Protein AF-A0A9E3MUK8-F1 (afdb_monomer_lite)

Radius of gyration: 26.49 Å; chains: 1; bounding box: 59×64×92 Å

pLDDT: mean 85.4, std 21.61, range [27.44, 98.94]

Secondary structure (DSSP, 8-state):
------------PPPPP-------------------------------PPTT---TT--EE--TT-S-----HHHHHHHHHH----TTSSTTHHHHHHHHHHGGG--TTTGGGTSEE--SS--TTTEEEEE-GGG-SSEEEEEETTT--EEEEESSHHHHHHHHHHHHHHHHHHHHHHHHHHTTT-HHHHH---HHHHHHHHHHHTT----HHHHHHHHHHHHHHSHHHHHHHHHHHHHHHHHHHHHHHHHHHHT-S-THHHHTTSB-TTT--B--PPP-HHHHHHHHHHHHHHHH-----HHHHHHHHHT-

Foldseek 3Di:
DDDDDDDDDDPPDDDDDDDDDDDDDDDDDDDDDDDDDPPPPPPPPPQCQPPPFPCPQPDWAADQQAQAQFDALVQVVCCVVPVDHPPRRGLLNVLQVCCVVCVVVDDSVCVCSSTPGPTADERPVQWPDKDDQVVDPQKIWTAGNRGRDTHIDGNDLLRRLLQQLQSCLRRQVVVLVCQLCLLQLNNCVQQHPDPVSNVSSCLLCVQRVDDLVRLVVVLVVQLVVPDPVSVVVVSSLVSSLNSNVSNQVVCLVVVNGGNSCCVRPQAPSPPRDHGDDRDDSSSVSSSVSSVCSVPPVPDDCVVVVVVVVVVD

Structure (mmCIF, N/CA/C/O backbone):
data_AF-A0A9E3MUK8-F1
#
_entry.id   AF-A0A9E3MUK8-F1
#
loop_
_atom_site.group_PDB
_atom_site.id
_atom_site.type_symbol
_atom_site.label_atom_id
_atom_site.label_alt_id
_atom_site.label_comp_id
_atom_site.label_asym_id
_atom_site.label_entity_id
_atom_site.label_seq_id
_atom_site.pdbx_PDB_ins_code
_atom_site.Cartn_x
_atom_site.Cartn_y
_atom_site.Cartn_z
_atom_site.occupancy
_atom_site.B_iso_or_equiv
_atom_site.auth_seq_id
_atom_site.auth_comp_id
_atom_site.auth_asym_id
_atom_site.auth_atom_id
_atom_site.pdbx_PDB_model_num
ATOM 1 N N . MET A 1 1 ? -24.093 -39.566 -36.103 1.00 41.66 1 MET A N 1
ATOM 2 C CA . MET A 1 1 ? -24.719 -40.056 -34.854 1.00 41.66 1 MET A CA 1
ATOM 3 C C . MET A 1 1 ? -23.951 -39.486 -33.669 1.00 41.66 1 MET A C 1
ATOM 5 O O . MET A 1 1 ? -22.813 -39.894 -33.469 1.00 41.66 1 MET A O 1
ATOM 9 N N . PRO A 1 2 ? -24.496 -38.502 -32.938 1.00 40.91 2 PRO A N 1
ATOM 10 C CA . PRO A 1 2 ? -23.780 -37.869 -31.840 1.00 40.91 2 PRO A CA 1
ATOM 11 C C . PRO A 1 2 ? -23.986 -38.668 -30.547 1.00 40.91 2 PRO A C 1
ATOM 13 O O . PRO A 1 2 ? -25.116 -38.925 -30.132 1.00 40.91 2 PRO A O 1
ATOM 16 N N . ARG A 1 3 ? -22.887 -39.063 -29.897 1.00 39.47 3 ARG A N 1
ATOM 17 C CA . ARG A 1 3 ? -22.917 -39.620 -28.540 1.00 39.47 3 ARG A CA 1
ATOM 18 C C . ARG A 1 3 ? -23.067 -38.475 -27.541 1.00 39.47 3 ARG A C 1
ATOM 20 O O . ARG A 1 3 ? -22.116 -37.763 -27.244 1.00 39.47 3 ARG A O 1
ATOM 27 N N . ARG A 1 4 ? -24.291 -38.314 -27.039 1.00 40.69 4 ARG A N 1
ATOM 28 C CA . ARG A 1 4 ? -24.613 -37.579 -25.812 1.00 40.69 4 ARG A CA 1
ATOM 29 C C . ARG A 1 4 ? -24.116 -38.394 -24.617 1.00 40.69 4 ARG A C 1
ATOM 31 O O . ARG A 1 4 ? -24.575 -39.515 -24.420 1.00 40.69 4 ARG A O 1
ATOM 38 N N . THR A 1 5 ? -23.270 -37.803 -23.784 1.00 41.44 5 THR A N 1
ATOM 39 C CA . THR A 1 5 ? -23.104 -38.227 -22.388 1.00 41.44 5 THR A CA 1
ATOM 40 C C . THR A 1 5 ? -23.184 -37.012 -21.480 1.00 41.44 5 THR A C 1
ATOM 42 O O . THR A 1 5 ? -22.478 -36.026 -21.662 1.00 41.44 5 THR A O 1
ATOM 45 N N . SER A 1 6 ? -24.121 -37.128 -20.544 1.00 33.34 6 SER A N 1
ATOM 46 C CA . SER A 1 6 ? -24.520 -36.192 -19.501 1.00 33.34 6 SER A CA 1
ATOM 47 C C . SER A 1 6 ? -23.471 -36.101 -18.394 1.00 33.34 6 SER A C 1
ATOM 49 O O . SER A 1 6 ? -22.939 -37.137 -17.991 1.00 33.34 6 SER A O 1
ATOM 51 N N . ARG A 1 7 ? -23.231 -34.895 -17.864 1.00 39.06 7 ARG A N 1
ATOM 52 C CA . ARG A 1 7 ? -22.679 -34.679 -16.516 1.00 39.06 7 ARG A CA 1
ATOM 53 C C . ARG A 1 7 ? -23.347 -33.470 -15.855 1.00 39.06 7 ARG A C 1
ATOM 55 O O . ARG A 1 7 ? -22.943 -32.332 -16.040 1.00 39.06 7 ARG A O 1
ATOM 62 N N . THR A 1 8 ? -24.434 -33.785 -15.159 1.00 37.44 8 THR A N 1
ATOM 63 C CA . THR A 1 8 ? -24.712 -33.432 -13.758 1.00 37.44 8 THR A CA 1
ATOM 64 C C . THR A 1 8 ? -24.306 -32.026 -13.296 1.00 37.44 8 THR A C 1
ATOM 66 O O . THR A 1 8 ? -23.185 -31.798 -12.851 1.00 37.44 8 THR A O 1
ATOM 69 N N . ALA A 1 9 ? -25.277 -31.112 -13.315 1.00 35.31 9 ALA A N 1
ATOM 70 C CA . ALA A 1 9 ? -25.280 -29.914 -12.486 1.00 35.31 9 ALA A CA 1
ATOM 71 C C . ALA A 1 9 ? -25.524 -30.312 -11.018 1.00 35.31 9 ALA A C 1
ATOM 73 O O . ALA A 1 9 ? -26.452 -31.067 -10.724 1.00 35.31 9 ALA A O 1
ATOM 74 N N . LEU A 1 10 ? -24.689 -29.827 -10.100 1.00 37.41 10 LEU A N 1
ATOM 75 C CA . LEU A 1 10 ? -24.939 -29.912 -8.662 1.00 37.41 10 LEU A CA 1
ATOM 76 C C . LEU A 1 10 ? -25.718 -28.668 -8.228 1.00 37.41 10 LEU A C 1
ATOM 78 O O . LEU A 1 10 ? -25.134 -27.660 -7.839 1.00 37.41 10 LEU A O 1
ATOM 82 N N . ASP A 1 11 ? -27.044 -28.772 -8.282 1.00 32.19 11 ASP A N 1
ATOM 83 C CA . ASP A 1 11 ? -27.954 -27.916 -7.522 1.00 32.19 11 ASP A CA 1
ATOM 84 C C . ASP A 1 11 ? -27.755 -28.198 -6.026 1.00 32.19 11 ASP A C 1
ATOM 86 O O . ASP A 1 11 ? -28.183 -29.233 -5.506 1.00 32.19 11 ASP A O 1
ATOM 90 N N . ARG A 1 12 ? -27.111 -27.280 -5.295 1.00 38.06 12 ARG A N 1
ATOM 91 C CA . ARG A 1 12 ? -27.223 -27.261 -3.831 1.00 38.06 12 ARG A CA 1
ATOM 92 C C . ARG A 1 12 ? -28.486 -26.504 -3.443 1.00 38.06 12 ARG A C 1
ATOM 94 O O . ARG A 1 12 ? -28.534 -25.278 -3.403 1.00 38.06 12 ARG A O 1
ATOM 101 N N . LEU A 1 13 ? -29.500 -27.309 -3.154 1.00 37.69 13 LEU A N 1
ATOM 102 C CA . LEU A 1 13 ? -30.768 -26.956 -2.537 1.00 37.69 13 LEU A CA 1
ATOM 103 C C . LEU A 1 13 ? -30.577 -26.085 -1.286 1.00 37.69 13 LEU A C 1
ATOM 105 O O . LEU A 1 13 ? -29.922 -26.472 -0.319 1.00 37.69 13 LEU A O 1
ATOM 109 N N . ARG A 1 14 ? -31.237 -24.924 -1.309 1.00 38.47 14 ARG A N 1
ATOM 110 C CA . ARG A 1 14 ? -31.610 -24.133 -0.133 1.00 38.47 14 ARG A CA 1
ATOM 111 C C . ARG A 1 14 ? -32.513 -24.981 0.767 1.00 38.47 14 ARG A C 1
ATOM 113 O O . ARG A 1 14 ? -33.616 -25.338 0.361 1.00 38.47 14 ARG A O 1
ATOM 120 N N . THR A 1 15 ? -32.090 -25.268 1.992 1.00 38.47 15 THR A N 1
ATOM 121 C CA . THR A 1 15 ? -32.974 -25.813 3.033 1.00 38.47 15 THR A CA 1
ATOM 122 C C . THR A 1 15 ? -33.726 -24.680 3.742 1.00 38.47 15 THR A C 1
ATOM 124 O O . THR A 1 15 ? -33.083 -23.725 4.186 1.00 38.47 15 THR A O 1
ATOM 127 N N . PRO A 1 16 ? -35.064 -24.757 3.874 1.00 36.25 16 PRO A N 1
ATOM 128 C CA . PRO A 1 16 ? -35.854 -23.804 4.643 1.00 36.25 16 PRO A CA 1
ATOM 129 C C . PRO A 1 16 ? -35.771 -24.104 6.146 1.00 36.25 16 PRO A C 1
ATOM 131 O O . PRO A 1 16 ? -35.487 -25.224 6.569 1.00 36.25 16 PRO A O 1
ATOM 134 N N . GLY A 1 17 ? -35.998 -23.058 6.940 1.00 33.94 17 GLY A N 1
ATOM 135 C CA . GLY A 1 17 ? -35.771 -23.038 8.377 1.00 33.94 17 GLY A CA 1
ATOM 136 C C . GLY A 1 17 ? -36.662 -23.951 9.217 1.00 33.94 17 GLY A C 1
ATOM 137 O O . GLY A 1 17 ? -37.724 -24.419 8.807 1.00 33.94 17 GLY A O 1
ATOM 138 N N . ARG A 1 18 ? -36.229 -24.127 10.467 1.00 34.06 18 ARG A N 1
ATOM 139 C CA . ARG A 1 18 ? -37.070 -24.605 11.559 1.00 34.06 18 ARG A CA 1
ATOM 140 C C . ARG A 1 18 ? -36.811 -23.757 12.799 1.00 34.06 18 ARG A C 1
ATOM 142 O O . ARG A 1 18 ? -35.744 -23.810 13.396 1.00 34.06 18 ARG A O 1
ATOM 149 N N . LEU A 1 19 ? -37.825 -22.968 13.137 1.00 37.28 19 LEU A N 1
ATOM 150 C CA . LEU A 1 19 ? -38.028 -22.356 14.441 1.00 37.28 19 LEU A CA 1
ATOM 151 C C . LEU A 1 19 ? -38.319 -23.459 15.461 1.00 37.28 19 LEU A C 1
ATOM 153 O O . LEU A 1 19 ? -39.244 -24.247 15.269 1.00 37.28 19 LEU A O 1
ATOM 157 N N . THR A 1 20 ? -37.595 -23.460 16.572 1.00 37.16 20 THR A N 1
ATOM 158 C CA . THR A 1 20 ? -38.064 -24.060 17.823 1.00 37.16 20 THR A CA 1
ATOM 159 C C . THR A 1 20 ? -37.849 -23.042 18.926 1.00 37.16 20 THR A 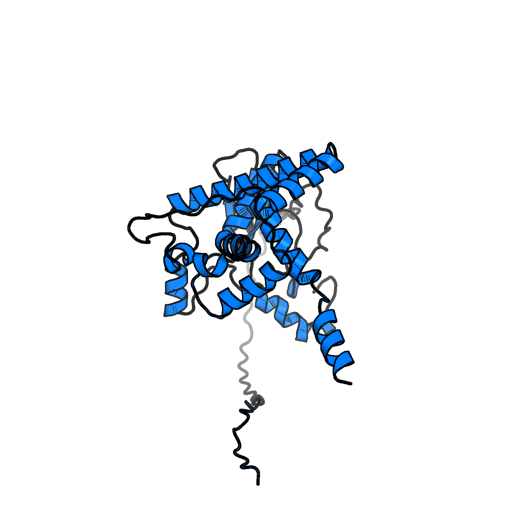C 1
ATOM 161 O O . THR A 1 20 ? -36.719 -22.783 19.334 1.00 37.16 20 THR A O 1
ATOM 164 N N . GLY A 1 21 ? -38.947 -22.424 19.357 1.00 31.80 21 GLY A N 1
ATOM 165 C CA . GLY A 1 21 ? -38.970 -21.571 20.531 1.00 31.80 21 GLY A CA 1
ATOM 166 C C . GLY A 1 21 ? -38.834 -22.394 21.807 1.00 31.80 21 GLY A C 1
ATOM 167 O O . GLY A 1 21 ? -39.373 -23.493 21.907 1.00 31.80 21 GLY A O 1
ATOM 168 N N . PHE A 1 22 ? -38.159 -21.818 22.794 1.00 34.72 22 PHE A N 1
ATOM 169 C CA . PHE A 1 22 ? -38.374 -22.142 24.196 1.00 34.72 22 PHE A CA 1
ATOM 170 C C . PHE A 1 22 ? -38.341 -20.844 25.003 1.00 34.72 22 PHE A C 1
ATOM 172 O O . PHE A 1 22 ? -37.303 -20.214 25.184 1.00 34.72 22 PHE A O 1
ATOM 179 N N . LEU A 1 23 ? -39.529 -20.446 25.451 1.00 33.69 23 LEU A N 1
ATOM 180 C CA . LEU A 1 23 ? -39.762 -19.440 26.476 1.00 33.69 23 LEU A CA 1
ATOM 181 C C . LEU A 1 23 ? -39.287 -19.993 27.824 1.00 33.69 23 LEU A C 1
ATOM 183 O O . LEU A 1 23 ? -39.761 -21.048 28.248 1.00 33.69 23 LEU A O 1
ATOM 187 N N . LYS A 1 24 ? -38.431 -19.250 28.530 1.00 31.77 24 LYS A N 1
ATOM 188 C CA . LYS A 1 24 ? -38.407 -19.248 29.997 1.00 31.77 24 LYS A CA 1
ATOM 189 C C . LYS A 1 24 ? -38.266 -17.816 30.500 1.00 31.77 24 LYS A C 1
ATOM 191 O O . LYS A 1 24 ? -37.205 -17.208 30.459 1.00 31.77 24 LYS A O 1
ATOM 196 N N . THR A 1 25 ? -39.404 -17.307 30.940 1.00 30.98 25 THR A N 1
ATOM 197 C CA . THR A 1 25 ? -39.606 -16.157 31.810 1.00 30.98 25 THR A CA 1
ATOM 198 C C . THR A 1 25 ? -38.945 -16.384 33.172 1.00 30.98 25 THR A C 1
ATOM 200 O O . THR A 1 25 ? -39.139 -17.428 33.791 1.00 30.98 25 THR A O 1
ATOM 203 N N . ALA A 1 26 ? -38.230 -15.378 33.671 1.00 33.03 26 ALA A N 1
ATOM 204 C CA . ALA A 1 26 ? -38.016 -15.166 35.099 1.00 33.03 26 ALA A CA 1
ATOM 205 C C . ALA A 1 26 ? -37.925 -13.656 35.352 1.00 33.03 26 ALA A C 1
ATOM 207 O O . ALA A 1 26 ? -37.006 -12.983 34.889 1.00 33.03 26 ALA A O 1
ATOM 208 N N . SER A 1 27 ? -38.941 -13.132 36.034 1.00 31.05 27 SER A N 1
ATOM 209 C CA . SER A 1 27 ? -39.097 -11.727 36.393 1.00 31.05 27 SER A CA 1
ATOM 210 C C . SER A 1 27 ? -38.366 -11.389 37.696 1.00 31.05 27 SER A C 1
ATOM 212 O O . SER A 1 27 ? -38.506 -12.101 38.682 1.00 31.05 27 SER A O 1
ATOM 214 N N . ILE A 1 28 ? -37.643 -10.266 37.653 1.00 31.92 28 ILE A N 1
ATOM 215 C CA . ILE A 1 28 ? -37.594 -9.136 38.603 1.00 31.92 28 ILE A CA 1
ATOM 216 C C . ILE A 1 28 ? -37.521 -9.444 40.110 1.00 31.92 28 ILE A C 1
ATOM 218 O O . ILE A 1 28 ? -38.513 -9.830 40.716 1.00 31.92 28 ILE A O 1
ATOM 222 N N . CYS A 1 29 ? -36.422 -8.997 40.732 1.00 27.44 29 CYS A N 1
ATOM 223 C CA . CYS A 1 29 ? -36.457 -8.297 42.021 1.00 27.44 29 CYS A CA 1
ATOM 224 C C . CYS A 1 29 ? -35.480 -7.110 41.985 1.00 27.44 29 CYS A C 1
ATOM 226 O O . CYS A 1 29 ? -34.264 -7.276 41.989 1.00 27.44 29 CYS A O 1
ATOM 228 N N . VAL A 1 30 ? -36.056 -5.910 41.919 1.00 32.91 30 VAL A N 1
ATOM 229 C CA . VAL A 1 30 ? -35.403 -4.609 42.082 1.00 32.91 30 VAL A CA 1
ATOM 230 C C . VAL A 1 30 ? -35.111 -4.394 43.569 1.00 32.91 30 VAL A C 1
ATOM 232 O O . VAL A 1 30 ? -36.020 -4.499 44.389 1.00 32.91 30 VAL A O 1
ATOM 235 N N . LEU A 1 31 ? -33.872 -4.041 43.914 1.00 33.16 31 LEU A N 1
ATOM 236 C CA . LEU A 1 31 ? -33.525 -3.462 45.213 1.00 33.16 31 LEU A CA 1
ATOM 237 C C . LEU A 1 31 ? -32.954 -2.062 44.983 1.00 33.16 31 LEU A C 1
ATOM 239 O O . LEU A 1 31 ? -31.840 -1.884 44.501 1.00 33.16 31 LEU A O 1
ATOM 243 N N . ILE A 1 32 ? -33.789 -1.075 45.305 1.00 38.72 32 ILE A N 1
ATOM 244 C CA . ILE A 1 32 ? -33.466 0.347 45.392 1.00 38.72 32 ILE A CA 1
ATOM 245 C C . ILE A 1 32 ? -32.771 0.567 46.736 1.00 38.72 32 ILE A C 1
ATOM 247 O O . ILE A 1 32 ? -33.405 0.447 47.782 1.00 38.72 32 ILE A O 1
ATOM 251 N N . ALA A 1 33 ? -31.487 0.912 46.716 1.00 33.31 33 ALA A N 1
ATOM 252 C CA . ALA A 1 33 ? -30.805 1.533 47.846 1.00 33.31 33 ALA A CA 1
ATOM 253 C C . ALA A 1 33 ? -29.613 2.343 47.322 1.00 33.31 33 ALA A C 1
ATOM 255 O O . ALA A 1 33 ? -28.719 1.783 46.696 1.00 33.31 33 ALA A O 1
ATOM 256 N N . GLY A 1 34 ? -29.611 3.656 47.572 1.00 32.28 34 GLY A N 1
ATOM 257 C CA . GLY A 1 34 ? -28.457 4.518 47.294 1.00 32.28 34 GLY A CA 1
ATOM 258 C C . GLY A 1 34 ? -28.768 5.859 46.632 1.00 32.28 34 GLY A C 1
ATOM 259 O O . GLY A 1 34 ? -28.090 6.243 45.688 1.00 32.28 34 GLY A O 1
ATOM 260 N N . LEU A 1 35 ? -29.783 6.585 47.111 1.00 37.59 35 LEU A N 1
ATOM 261 C CA . LEU A 1 35 ? -29.833 8.040 46.941 1.00 37.59 35 LEU A CA 1
ATOM 262 C C . LEU A 1 35 ? -28.760 8.665 47.845 1.00 37.59 35 LEU A C 1
ATOM 264 O O . LEU A 1 35 ? -28.633 8.243 48.992 1.00 37.59 35 LEU A O 1
ATOM 268 N N . LEU A 1 36 ? -28.076 9.693 47.325 1.00 38.56 36 LEU A N 1
ATOM 269 C CA . LEU A 1 36 ? -26.952 10.467 47.890 1.00 38.56 36 LEU A CA 1
ATOM 270 C C . LEU A 1 36 ? -25.568 10.058 47.358 1.00 38.56 36 LEU A C 1
ATOM 272 O O . LEU A 1 36 ? -24.699 9.572 48.073 1.00 38.56 36 LEU A O 1
ATOM 276 N N . SER A 1 37 ? -25.334 10.350 46.081 1.00 38.00 37 SER A N 1
ATOM 277 C CA . SER A 1 37 ? -24.000 10.692 45.582 1.00 38.00 37 SER A CA 1
ATOM 278 C C . SER A 1 37 ? -24.117 12.009 44.815 1.00 38.00 37 SER A C 1
ATOM 280 O O . SER A 1 37 ? -25.097 12.182 44.083 1.00 38.00 37 SER A O 1
ATOM 282 N N . PRO A 1 38 ? -23.209 12.977 45.028 1.00 38.09 38 PRO A N 1
ATOM 283 C CA . PRO A 1 38 ? -23.281 14.262 44.351 1.00 38.09 38 PRO A CA 1
ATOM 284 C C . PRO A 1 38 ? -23.208 14.027 42.844 1.00 38.09 38 PRO A C 1
ATOM 286 O O . PRO A 1 38 ? -22.373 13.257 42.374 1.00 38.09 38 PRO A O 1
ATOM 289 N N . LEU A 1 39 ? -24.113 14.680 42.112 1.00 37.47 39 LEU A N 1
ATOM 290 C CA . LEU A 1 39 ? -24.099 14.777 40.657 1.00 37.47 39 LEU A CA 1
ATOM 291 C C . LEU A 1 39 ? -22.736 15.327 40.232 1.00 37.47 39 LEU A C 1
ATOM 293 O O . LEU A 1 39 ? -22.530 16.539 40.182 1.00 37.47 39 LEU A O 1
ATOM 297 N N . ALA A 1 40 ? -21.794 14.433 39.943 1.00 40.53 40 ALA A N 1
ATOM 298 C CA . ALA A 1 40 ? -20.667 14.774 39.108 1.00 40.53 40 ALA A CA 1
ATOM 299 C C . ALA A 1 40 ? -21.285 15.179 37.771 1.00 40.53 40 ALA A C 1
ATOM 301 O O . ALA A 1 40 ? -21.888 14.355 37.084 1.00 40.53 40 ALA A O 1
ATOM 302 N N . GLN A 1 41 ? -21.202 16.467 37.442 1.00 37.00 41 GLN A N 1
ATOM 303 C CA . GLN A 1 41 ? -21.343 16.908 36.067 1.00 37.00 41 GLN A CA 1
ATOM 304 C C . GLN A 1 41 ? -20.295 16.127 35.280 1.00 37.00 41 GLN A C 1
ATOM 306 O O . GLN A 1 41 ? -19.114 16.466 35.291 1.00 37.00 41 GLN A O 1
ATOM 311 N N . THR A 1 42 ? -20.717 15.044 34.632 1.00 34.22 42 THR A N 1
ATOM 312 C CA . THR A 1 42 ? -20.014 14.526 33.473 1.00 34.22 42 THR A CA 1
ATOM 313 C C . THR A 1 42 ? -20.071 15.660 32.469 1.00 34.22 42 THR A C 1
ATOM 315 O O . THR A 1 42 ? -21.068 15.835 31.768 1.00 34.22 42 THR A O 1
ATOM 318 N N . ALA A 1 43 ? -19.039 16.504 32.476 1.00 38.78 43 ALA A N 1
ATOM 319 C CA . ALA A 1 43 ? -18.720 17.295 31.312 1.00 38.78 43 ALA A CA 1
ATOM 320 C C . ALA A 1 43 ? -18.705 16.285 30.170 1.00 38.78 43 ALA A C 1
ATOM 322 O O . ALA A 1 43 ? -17.911 15.343 30.195 1.00 38.78 43 ALA A O 1
ATOM 323 N N . SER A 1 44 ? -19.664 16.413 29.252 1.00 37.16 44 SER A N 1
ATOM 324 C CA . SER A 1 44 ? -19.566 15.775 27.952 1.00 37.16 44 SER A CA 1
ATOM 325 C C . SER A 1 44 ? -18.164 16.109 27.485 1.00 37.16 44 SER A C 1
ATOM 327 O O . SER A 1 44 ? -17.864 17.287 27.278 1.00 37.16 44 SER A O 1
ATOM 329 N N . ALA A 1 45 ? -17.281 15.113 27.429 1.00 37.44 45 ALA A N 1
ATOM 330 C CA . ALA A 1 45 ? -16.070 15.259 26.659 1.00 37.44 45 ALA A CA 1
ATOM 331 C C . ALA A 1 45 ? -16.597 15.601 25.271 1.00 37.44 45 ALA A C 1
ATOM 333 O O . ALA A 1 45 ? -17.242 14.774 24.633 1.00 37.44 45 ALA A O 1
ATOM 334 N N . ALA A 1 46 ? -16.496 16.871 24.883 1.00 39.47 46 ALA A N 1
ATOM 335 C CA . ALA A 1 46 ? -16.632 17.216 23.491 1.00 39.47 46 ALA A CA 1
ATOM 336 C C . ALA A 1 46 ? -15.581 16.339 22.820 1.00 39.47 46 ALA A C 1
ATOM 338 O O . ALA A 1 46 ? -14.395 16.478 23.133 1.00 39.47 46 ALA A O 1
ATOM 339 N N . GLU A 1 47 ? -16.030 15.350 22.044 1.00 45.12 47 GLU A N 1
ATOM 340 C CA . GLU A 1 47 ? -15.151 14.580 21.180 1.00 45.12 47 GLU A CA 1
ATOM 341 C C . GLU A 1 47 ? -14.295 15.616 20.469 1.00 45.12 47 GLU A C 1
ATOM 343 O O . GLU A 1 47 ? -14.817 16.528 19.824 1.00 45.12 47 GLU A O 1
ATOM 348 N N . ALA A 1 48 ? -12.991 15.583 20.733 1.00 47.88 48 ALA A N 1
ATOM 349 C CA . ALA A 1 48 ? -12.067 16.503 20.112 1.00 47.88 48 ALA A CA 1
ATOM 350 C C . ALA A 1 48 ? -12.025 16.122 18.631 1.00 47.88 48 ALA A C 1
ATOM 352 O O . ALA A 1 48 ? -11.202 15.310 18.222 1.00 47.88 48 ALA A O 1
ATOM 353 N N . THR A 1 49 ? -12.959 16.660 17.847 1.00 54.03 49 THR A N 1
ATOM 354 C CA . THR A 1 49 ? -12.936 16.580 16.390 1.00 54.03 49 THR A CA 1
ATOM 355 C C . THR A 1 49 ? -11.584 17.114 15.951 1.00 54.03 49 THR A C 1
ATOM 357 O O . THR A 1 49 ? -11.193 18.209 16.383 1.00 54.03 49 THR A O 1
ATOM 360 N N . ALA A 1 50 ? -10.847 16.347 15.148 1.00 67.19 50 ALA A N 1
ATOM 361 C CA . ALA A 1 50 ? -9.568 16.817 14.645 1.00 67.19 50 ALA A CA 1
ATOM 362 C C . ALA A 1 50 ? -9.748 18.175 13.945 1.00 67.19 50 ALA A C 1
ATOM 364 O O . ALA A 1 50 ? -10.774 18.454 13.318 1.00 67.19 50 ALA A O 1
ATOM 365 N N . ALA A 1 51 ? -8.759 19.059 14.091 1.00 70.56 51 ALA A N 1
ATOM 366 C CA . ALA A 1 51 ? -8.826 20.381 13.484 1.00 70.56 51 ALA A CA 1
ATOM 367 C C . ALA A 1 51 ? -9.038 20.257 11.964 1.00 70.56 51 ALA A C 1
ATOM 369 O O . ALA A 1 51 ? -8.321 19.512 11.300 1.00 70.56 51 ALA A O 1
ATOM 370 N N . ASN A 1 52 ? -9.979 21.036 11.421 1.00 80.12 52 ASN A N 1
ATOM 371 C CA . ASN A 1 52 ? -10.357 21.036 10.001 1.00 80.12 52 ASN A CA 1
ATOM 372 C C . ASN A 1 52 ? -11.001 19.736 9.495 1.00 80.12 52 ASN A C 1
ATOM 374 O O . ASN A 1 52 ? -10.936 19.455 8.298 1.00 80.12 52 ASN A O 1
ATOM 378 N N . ASP A 1 53 ? -11.639 18.963 10.370 1.00 85.50 53 ASP A N 1
ATOM 379 C CA . ASP A 1 53 ? -12.551 17.923 9.919 1.00 85.50 53 ASP A CA 1
ATOM 380 C C . ASP A 1 53 ? -13.863 18.537 9.398 1.00 85.50 53 ASP A C 1
ATOM 382 O O . ASP A 1 53 ? -14.651 19.119 10.147 1.00 85.50 53 ASP A O 1
ATOM 386 N N . TYR A 1 54 ? -14.089 18.412 8.091 1.00 86.81 54 TYR A N 1
ATOM 387 C CA . TYR A 1 54 ? -15.290 18.908 7.419 1.00 86.81 54 TYR A CA 1
ATOM 388 C C . TYR A 1 54 ? -16.380 17.842 7.270 1.00 86.81 54 TYR A C 1
ATOM 390 O O . TYR A 1 54 ? -17.431 18.133 6.696 1.00 86.81 54 TYR A O 1
ATOM 398 N N . CYS A 1 55 ? -16.162 16.628 7.783 1.00 85.44 55 CYS A N 1
ATOM 399 C CA . CYS A 1 55 ? -17.130 15.543 7.694 1.00 85.44 55 CYS A CA 1
ATOM 400 C C . CYS A 1 55 ? -18.385 15.792 8.525 1.00 85.44 55 CYS A C 1
ATOM 402 O O . CYS A 1 55 ? -19.456 15.312 8.159 1.00 85.44 55 CYS A O 1
ATOM 404 N N . GLY A 1 56 ? -18.280 16.534 9.634 1.00 81.50 56 GLY A N 1
ATOM 405 C CA . GLY A 1 56 ? -19.429 16.876 10.479 1.00 81.50 56 GLY A CA 1
ATOM 406 C C . GLY A 1 56 ? -20.225 15.655 10.963 1.00 81.50 56 GLY A C 1
ATOM 407 O O . GLY A 1 56 ? -21.445 15.748 11.102 1.00 81.50 56 GLY A O 1
ATOM 408 N N . GLY A 1 57 ? -19.557 14.507 11.149 1.00 81.06 57 GLY A N 1
ATOM 409 C CA . GLY A 1 57 ? -20.183 13.224 11.498 1.00 81.06 57 GLY A CA 1
ATOM 410 C C . GLY A 1 57 ? -21.026 12.595 10.380 1.00 81.06 57 GLY A C 1
ATOM 411 O O . GLY A 1 57 ? -21.922 11.801 10.661 1.00 81.06 57 GLY A O 1
ATOM 412 N N . GLN A 1 58 ? -20.808 12.991 9.120 1.00 87.12 58 GLN A N 1
ATOM 413 C CA . GLN A 1 58 ? -21.555 12.504 7.951 1.00 87.12 58 GLN A CA 1
ATOM 414 C C . GLN A 1 58 ? -20.684 11.831 6.885 1.00 87.12 58 GLN A C 1
ATOM 416 O O . GLN A 1 58 ? -21.204 11.425 5.846 1.00 87.12 58 GLN A O 1
ATOM 421 N N . CYS A 1 59 ? -19.378 11.700 7.120 1.00 90.94 59 CYS A N 1
ATOM 422 C CA . CYS A 1 59 ? -18.535 10.856 6.286 1.00 90.94 59 CYS A CA 1
ATOM 423 C C . CYS A 1 59 ? -18.548 9.441 6.841 1.00 90.94 59 CYS A C 1
ATOM 425 O O . CYS A 1 59 ? -18.186 9.223 7.998 1.00 90.94 59 CYS A O 1
ATOM 427 N N . SER A 1 60 ? -18.907 8.491 5.987 1.00 93.25 60 SER A N 1
ATOM 428 C CA . SER A 1 60 ? -18.831 7.081 6.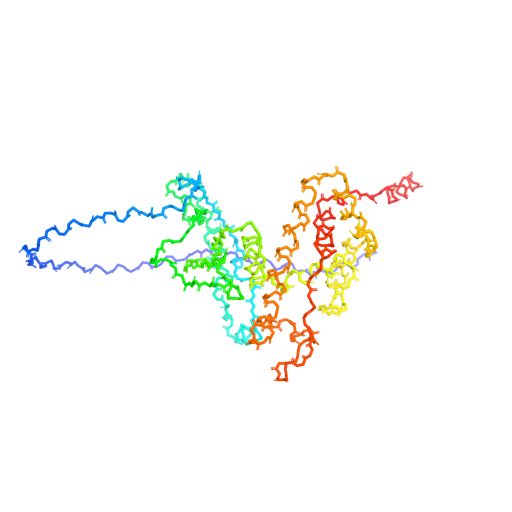320 1.00 93.25 60 SER A CA 1
ATOM 429 C C . SER A 1 60 ? -18.127 6.314 5.214 1.00 93.25 60 SER A C 1
ATOM 431 O O . SER A 1 60 ? -18.382 6.562 4.033 1.00 93.25 60 SER A O 1
ATOM 433 N N . ASP A 1 61 ? -17.280 5.363 5.586 1.00 94.25 61 ASP A N 1
ATOM 434 C CA . ASP A 1 61 ? -16.591 4.482 4.649 1.00 94.25 61 ASP A CA 1
ATOM 435 C C . ASP A 1 61 ? -16.705 3.014 5.061 1.00 94.25 61 ASP A C 1
ATOM 437 O O . ASP A 1 61 ? -17.273 2.662 6.090 1.00 94.25 61 ASP A O 1
ATOM 441 N N . ILE A 1 62 ? -16.263 2.120 4.190 1.00 95.56 62 ILE A N 1
ATOM 442 C CA . ILE A 1 62 ? -16.150 0.703 4.510 1.00 95.56 62 ILE A CA 1
ATOM 443 C C . ILE A 1 62 ? -15.127 0.106 3.557 1.00 95.56 62 ILE A C 1
ATOM 445 O O . ILE A 1 62 ? -15.161 0.366 2.350 1.00 95.56 62 ILE A O 1
ATOM 449 N N . LEU A 1 63 ? -14.242 -0.726 4.087 1.00 96.19 63 LEU A N 1
ATOM 450 C CA . LEU A 1 63 ? -13.279 -1.491 3.317 1.00 96.19 63 LEU A CA 1
ATOM 451 C C . LEU A 1 63 ? -13.589 -2.973 3.519 1.00 96.19 63 LEU A C 1
ATOM 453 O O . LEU A 1 63 ? -13.072 -3.571 4.453 1.00 96.19 63 LEU A O 1
ATOM 457 N N . PRO A 1 64 ? -14.459 -3.589 2.690 1.00 94.75 64 PRO A N 1
ATOM 458 C CA . PRO A 1 64 ? -14.946 -4.944 2.948 1.00 94.75 64 PRO A CA 1
ATOM 459 C C . PRO A 1 64 ? -13.845 -5.994 3.180 1.00 94.75 64 PRO A C 1
ATOM 461 O O . PRO A 1 64 ? -14.049 -6.844 4.039 1.00 94.75 64 PRO A O 1
ATOM 464 N N . PRO A 1 65 ? -12.680 -5.946 2.501 1.00 92.25 65 PRO A N 1
ATOM 465 C CA . PRO A 1 65 ? -11.553 -6.834 2.800 1.00 92.25 65 PRO A CA 1
ATOM 466 C C . PRO A 1 65 ? -10.783 -6.528 4.099 1.00 92.25 65 PRO A C 1
ATOM 468 O O . PRO A 1 65 ? -9.697 -7.065 4.251 1.00 92.25 65 PRO A O 1
ATOM 471 N N . GLY A 1 66 ? -11.273 -5.650 4.980 1.00 96.06 66 GLY A N 1
ATOM 472 C CA . GLY A 1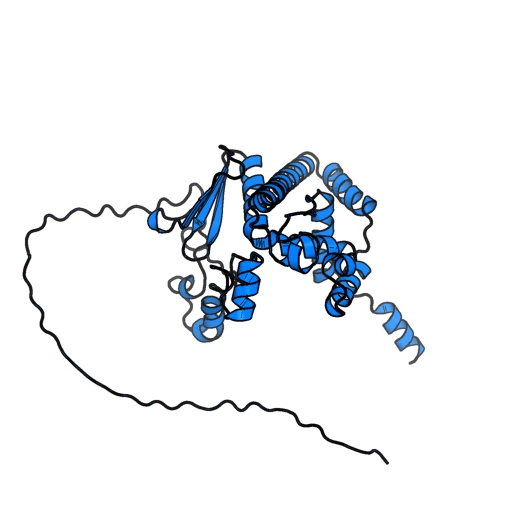 66 ? -10.560 -5.211 6.183 1.00 96.06 66 GLY A CA 1
ATOM 473 C C . GLY A 1 66 ? -9.428 -4.215 5.904 1.00 96.06 66 GLY A C 1
ATOM 474 O O . GLY A 1 66 ? -9.024 -3.999 4.757 1.00 96.06 66 GLY A O 1
ATOM 475 N N . GLU A 1 67 ? -8.917 -3.582 6.963 1.00 97.31 67 GLU A N 1
ATOM 476 C CA . GLU A 1 67 ? -7.768 -2.674 6.852 1.00 97.31 67 GLU A CA 1
ATOM 47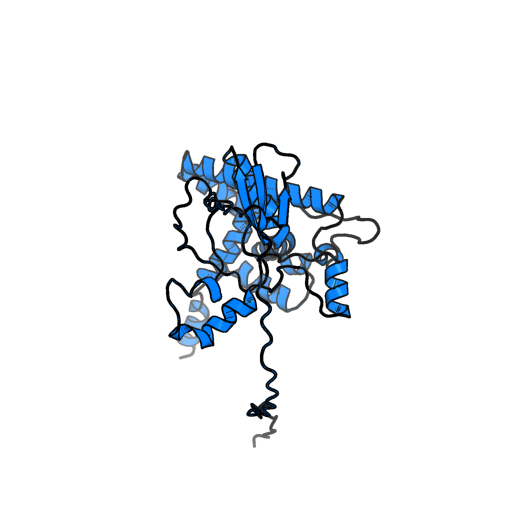7 C C . GLU A 1 67 ? -6.470 -3.466 6.673 1.00 97.31 67 GLU A C 1
ATOM 479 O O . GLU A 1 67 ? -5.727 -3.255 5.708 1.00 97.31 67 GLU A O 1
ATOM 484 N N . ASN A 1 68 ? -6.242 -4.446 7.547 1.00 97.00 68 ASN A N 1
ATOM 485 C CA . ASN A 1 68 ? -4.999 -5.196 7.609 1.00 97.00 68 ASN A CA 1
ATOM 486 C C . ASN A 1 68 ? -4.942 -6.278 6.520 1.00 97.00 68 ASN A C 1
ATOM 488 O O . ASN A 1 68 ? -5.499 -7.365 6.660 1.00 97.00 68 ASN A O 1
ATOM 492 N N . GLY A 1 69 ? -4.216 -5.990 5.442 1.00 95.75 69 GLY A N 1
ATOM 493 C CA . GLY A 1 69 ? -3.928 -6.943 4.368 1.00 95.75 69 GLY A CA 1
ATOM 494 C C . GLY A 1 69 ? -2.597 -7.681 4.537 1.00 95.75 69 GLY A C 1
ATOM 495 O O . GLY A 1 69 ? -2.106 -8.246 3.560 1.00 95.75 69 GLY A O 1
ATOM 496 N N . ASN A 1 70 ? -1.990 -7.640 5.726 1.00 95.25 70 ASN A N 1
ATOM 497 C CA . ASN A 1 70 ? -0.671 -8.194 6.005 1.00 95.25 70 ASN A CA 1
ATOM 498 C C . ASN A 1 70 ? -0.758 -9.378 6.985 1.00 95.25 70 ASN A C 1
ATOM 500 O O . ASN A 1 70 ? -1.539 -9.387 7.940 1.00 95.25 70 ASN A O 1
ATOM 504 N N . ALA A 1 71 ? 0.084 -10.383 6.769 1.00 97.00 71 ALA A N 1
ATOM 505 C CA . ALA A 1 71 ? 0.241 -11.519 7.661 1.00 97.00 71 ALA A CA 1
ATOM 506 C C . ALA A 1 71 ? 1.702 -11.970 7.676 1.00 97.00 71 ALA A C 1
ATOM 508 O O . ALA A 1 71 ? 2.271 -12.304 6.645 1.00 97.00 71 ALA A O 1
ATOM 509 N N . THR A 1 72 ? 2.312 -12.060 8.855 1.00 97.44 72 THR A N 1
ATOM 510 C CA . THR A 1 72 ? 3.619 -12.714 9.026 1.00 97.44 72 THR A CA 1
ATOM 511 C C . THR A 1 72 ? 3.534 -14.205 8.684 1.00 97.44 72 THR A C 1
ATOM 513 O O . THR A 1 72 ? 2.459 -14.808 8.728 1.00 97.44 72 THR A O 1
ATOM 516 N N . LEU A 1 73 ? 4.676 -14.859 8.436 1.00 97.31 73 LEU A N 1
ATOM 517 C CA . LEU A 1 73 ? 4.702 -16.304 8.161 1.00 97.31 73 LEU A CA 1
ATOM 518 C C . LEU A 1 73 ? 4.001 -17.120 9.260 1.00 97.31 73 LEU A C 1
ATOM 520 O O . LEU A 1 73 ? 3.262 -18.054 8.964 1.00 97.31 73 LEU A O 1
ATOM 524 N N . ALA A 1 74 ? 4.202 -16.751 10.528 1.00 96.62 74 ALA A N 1
ATOM 525 C CA . ALA A 1 74 ? 3.543 -17.411 11.649 1.00 96.62 74 ALA A CA 1
ATOM 526 C C . ALA A 1 74 ? 2.013 -17.287 11.567 1.00 96.62 74 ALA A C 1
ATOM 528 O O . ALA A 1 74 ? 1.312 -18.277 11.764 1.00 96.62 74 ALA A O 1
ATOM 529 N N . GLN A 1 75 ? 1.495 -16.104 11.228 1.00 97.12 75 GLN A N 1
ATOM 530 C CA . GLN A 1 75 ? 0.058 -15.884 11.048 1.00 97.12 75 GLN A CA 1
ATOM 531 C C . GLN A 1 75 ? -0.497 -16.663 9.852 1.00 97.12 75 GLN A C 1
ATOM 533 O O . GLN A 1 75 ? -1.565 -17.261 9.975 1.00 97.12 75 GLN A O 1
ATOM 538 N N . VAL A 1 76 ? 0.239 -16.742 8.739 1.00 97.44 76 VAL A N 1
ATOM 539 C CA . VAL A 1 76 ? -0.163 -17.567 7.587 1.00 97.44 76 VAL A CA 1
ATOM 540 C C . VAL A 1 76 ? -0.257 -19.048 7.977 1.00 97.44 76 VAL A C 1
ATOM 542 O O . VAL A 1 76 ? -1.248 -19.709 7.667 1.00 97.44 76 VAL A 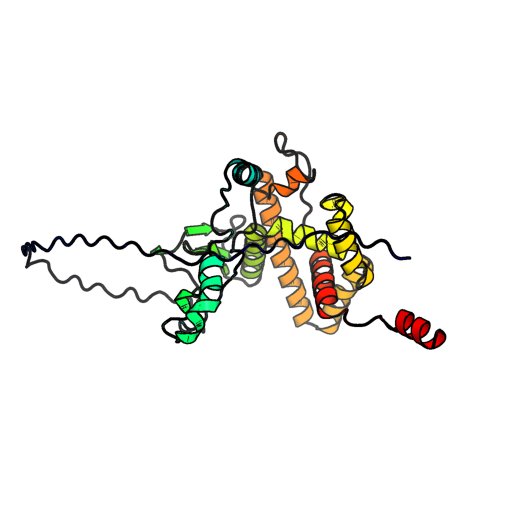O 1
ATOM 545 N N . LEU A 1 77 ? 0.727 -19.575 8.710 1.00 97.19 77 LEU A N 1
ATOM 546 C CA . LEU A 1 77 ? 0.711 -20.968 9.175 1.00 97.19 77 LEU A CA 1
ATOM 547 C C . LEU A 1 77 ? -0.415 -21.234 10.187 1.00 97.19 77 LEU A C 1
ATOM 549 O O . LEU A 1 77 ? -1.061 -22.281 10.126 1.00 97.19 77 LEU A O 1
ATOM 553 N N . LEU A 1 78 ? -0.685 -20.289 11.092 1.00 97.31 78 LEU A N 1
ATOM 554 C CA . LEU A 1 78 ? -1.814 -20.373 12.024 1.00 97.31 78 LEU A CA 1
ATOM 555 C C . LEU A 1 78 ? -3.156 -20.375 11.284 1.00 97.31 78 LEU A C 1
ATOM 557 O O . LEU A 1 78 ? -4.029 -21.177 11.615 1.00 97.31 78 LEU A O 1
ATOM 561 N N . ASN A 1 79 ? -3.304 -19.551 10.244 1.00 97.06 79 ASN A N 1
ATOM 562 C CA . ASN A 1 79 ? -4.482 -19.576 9.384 1.00 97.06 79 ASN A CA 1
ATOM 563 C C . ASN A 1 79 ? -4.658 -20.937 8.698 1.00 97.06 79 ASN A C 1
ATOM 565 O O . ASN A 1 79 ? -5.744 -21.507 8.740 1.00 97.06 79 ASN A O 1
ATOM 569 N N . GLN A 1 80 ? -3.593 -21.506 8.133 1.00 96.69 80 GLN A N 1
ATOM 570 C CA . GLN A 1 80 ? -3.663 -22.817 7.481 1.00 96.69 80 GLN A CA 1
ATOM 571 C C . GLN A 1 80 ? -4.020 -23.951 8.452 1.00 96.69 80 GLN A C 1
ATOM 573 O O . GLN A 1 80 ? -4.748 -24.872 8.081 1.00 96.69 80 GLN A O 1
ATOM 578 N N . ALA A 1 81 ? -3.511 -23.899 9.684 1.00 97.50 81 ALA A N 1
ATOM 579 C CA . ALA A 1 81 ? -3.742 -24.939 10.682 1.00 97.50 81 ALA A CA 1
ATOM 580 C C . ALA A 1 81 ? -5.103 -24.810 11.387 1.00 97.50 81 ALA A C 1
ATOM 582 O O . ALA A 1 81 ? -5.736 -25.824 11.688 1.00 97.50 81 ALA A O 1
ATOM 583 N N . PHE A 1 82 ? -5.545 -23.581 11.666 1.00 97.50 82 PHE A N 1
ATOM 584 C CA . PHE A 1 82 ? -6.663 -23.311 12.579 1.00 97.50 82 PHE A CA 1
ATOM 585 C C . PHE A 1 82 ? -7.730 -22.365 12.019 1.00 97.50 82 PHE A C 1
ATOM 587 O O . PHE A 1 82 ? -8.753 -22.158 12.669 1.00 97.50 82 PHE A O 1
ATOM 594 N N . GLY A 1 83 ? -7.521 -21.781 10.839 1.00 95.19 83 GLY A N 1
ATOM 595 C CA . GLY A 1 83 ? -8.436 -20.811 10.235 1.00 95.19 83 GLY A CA 1
ATOM 596 C C . GLY A 1 83 ? -8.428 -19.435 10.906 1.00 95.19 83 GLY A C 1
ATOM 597 O O . GLY A 1 83 ? -9.300 -18.621 10.621 1.00 95.19 83 GLY A O 1
ATOM 598 N N . THR A 1 84 ? -7.473 -19.152 11.795 1.00 94.81 84 THR A N 1
ATOM 599 C CA . THR A 1 84 ? -7.352 -17.843 12.455 1.00 94.81 84 THR A CA 1
ATOM 600 C C . THR A 1 84 ? -6.847 -16.794 11.473 1.00 94.81 84 THR A C 1
ATOM 602 O O . THR A 1 84 ? -5.883 -17.055 10.755 1.00 94.81 84 THR A O 1
ATOM 605 N N . GLN A 1 85 ? -7.446 -15.609 11.451 1.00 93.19 85 GLN A N 1
ATOM 606 C CA . GLN A 1 85 ? -6.954 -14.481 10.661 1.00 93.19 85 GLN A CA 1
ATOM 607 C C . GLN A 1 85 ? -6.280 -13.437 11.561 1.00 93.19 85 GLN A C 1
ATOM 609 O O . GLN A 1 85 ? -6.581 -13.398 12.757 1.00 93.19 85 GLN A O 1
ATOM 614 N N . PRO A 1 86 ? -5.359 -12.614 11.024 1.00 94.94 86 PRO A N 1
ATOM 615 C CA . PRO A 1 86 ? -4.907 -11.411 11.711 1.00 94.94 86 PRO A CA 1
ATOM 616 C C . PRO A 1 86 ? -6.081 -10.494 12.073 1.00 94.94 86 PRO A C 1
ATOM 618 O O . PRO A 1 86 ? -7.105 -10.480 11.386 1.00 94.94 86 PRO A O 1
ATOM 621 N N . ASP A 1 87 ? -5.909 -9.693 13.123 1.00 95.25 87 ASP A N 1
ATOM 622 C CA . ASP A 1 87 ? -6.873 -8.646 13.457 1.00 95.25 87 ASP A CA 1
ATOM 623 C C . ASP A 1 87 ? -7.064 -7.707 12.259 1.00 95.25 87 ASP A C 1
ATOM 625 O O . ASP A 1 87 ? -6.114 -7.422 11.523 1.00 95.25 87 ASP A O 1
ATOM 629 N N . HIS A 1 88 ? -8.299 -7.242 12.076 1.00 97.06 88 HIS A N 1
ATOM 630 C CA . HIS A 1 88 ? -8.711 -6.326 11.008 1.00 97.06 88 HIS A CA 1
ATOM 631 C C . HIS A 1 88 ? -8.549 -6.843 9.568 1.00 97.06 88 HIS A C 1
ATOM 633 O O . HIS A 1 88 ? -8.552 -6.043 8.634 1.00 97.06 88 HIS A O 1
ATOM 639 N N . ALA A 1 89 ? -8.429 -8.162 9.367 1.00 95.75 89 ALA A N 1
ATOM 640 C CA . ALA A 1 89 ? -8.295 -8.768 8.036 1.00 95.75 89 ALA A CA 1
ATOM 641 C C . ALA A 1 89 ? -9.625 -8.981 7.285 1.00 95.75 89 ALA A C 1
ATOM 643 O O . ALA A 1 89 ? -9.624 -9.124 6.070 1.00 95.75 89 ALA A O 1
ATOM 644 N N . GLU A 1 90 ? -10.768 -9.033 7.978 1.00 94.56 90 GLU A N 1
ATOM 645 C CA . GLU A 1 90 ? -12.090 -9.211 7.339 1.00 94.56 90 GLU A CA 1
ATOM 646 C C . GLU A 1 90 ? -13.264 -8.643 8.162 1.00 94.56 90 GLU A C 1
ATOM 648 O O . GLU A 1 90 ? -14.437 -8.884 7.861 1.00 94.56 90 GLU A O 1
ATOM 653 N N . ASP A 1 91 ? -12.973 -7.878 9.216 1.00 95.25 91 ASP A N 1
ATOM 654 C CA . ASP A 1 91 ? -13.947 -7.392 10.207 1.00 95.25 91 ASP A CA 1
ATOM 655 C C . ASP A 1 91 ? -14.998 -6.423 9.636 1.00 95.25 91 ASP A C 1
ATOM 657 O O . ASP A 1 91 ? -16.091 -6.270 10.188 1.00 95.25 91 ASP A O 1
ATOM 661 N N . GLN A 1 92 ? -14.710 -5.831 8.482 1.00 96.81 92 GLN A N 1
ATOM 662 C CA . GLN A 1 92 ? -15.593 -4.915 7.766 1.00 96.81 92 GLN A CA 1
ATOM 663 C C . GLN A 1 92 ? -16.518 -5.609 6.744 1.00 96.81 92 GLN A C 1
ATOM 665 O O . GLN A 1 92 ? -17.513 -5.016 6.309 1.00 96.81 92 GLN A O 1
ATOM 670 N N . LEU A 1 93 ? -16.276 -6.881 6.395 1.00 95.88 93 LEU A N 1
ATOM 671 C CA . LEU A 1 93 ? -17.091 -7.609 5.412 1.00 95.88 93 LEU A CA 1
ATOM 672 C C . LEU A 1 93 ? -18.523 -7.847 5.906 1.00 95.88 93 LEU A C 1
ATOM 674 O O . LEU A 1 93 ? -19.482 -7.710 5.145 1.00 95.88 93 LEU A O 1
ATOM 678 N N . GLY A 1 94 ? -18.674 -8.215 7.180 1.00 95.31 94 GLY A N 1
ATOM 679 C CA . GLY A 1 94 ? -19.972 -8.483 7.802 1.00 95.31 94 GLY A CA 1
ATOM 680 C C . GLY A 1 94 ? -20.908 -7.267 7.771 1.00 95.31 94 GLY A C 1
ATOM 681 O O . GLY A 1 94 ? -22.009 -7.377 7.218 1.00 95.31 94 GLY A O 1
ATOM 682 N N . PRO A 1 95 ? -20.488 -6.105 8.315 1.00 94.69 95 PRO A N 1
ATOM 683 C CA . PRO A 1 95 ? -21.236 -4.852 8.214 1.00 94.69 95 PRO A CA 1
ATOM 684 C C . PRO A 1 95 ? -21.628 -4.503 6.774 1.00 94.69 95 PRO A C 1
ATOM 686 O O . PRO A 1 95 ? -22.806 -4.248 6.510 1.00 94.69 95 PRO A O 1
ATOM 689 N N . TYR A 1 96 ? -20.692 -4.608 5.824 1.00 95.06 96 TYR A N 1
ATOM 690 C CA . TYR A 1 96 ? -20.975 -4.347 4.413 1.00 95.06 96 TYR A CA 1
ATOM 691 C C . TYR A 1 96 ? -22.026 -5.307 3.831 1.00 95.06 96 TYR A C 1
ATOM 693 O O . TYR A 1 96 ? -22.995 -4.882 3.198 1.00 95.06 96 TYR A O 1
ATOM 701 N N . ALA A 1 97 ? -21.890 -6.612 4.081 1.00 95.94 97 ALA A N 1
ATOM 702 C CA . ALA A 1 97 ? -22.806 -7.631 3.569 1.00 95.94 97 ALA A CA 1
ATOM 703 C C . ALA A 1 97 ? -24.240 -7.469 4.106 1.00 95.94 97 ALA A C 1
ATOM 705 O O . ALA A 1 97 ? -25.209 -7.816 3.420 1.00 95.94 97 ALA A O 1
ATOM 706 N N . ASN A 1 98 ? -24.398 -6.912 5.311 1.00 95.38 98 ASN A N 1
ATOM 707 C CA . ASN A 1 98 ? -25.711 -6.643 5.896 1.00 95.38 98 ASN A CA 1
ATOM 708 C C . ASN A 1 98 ? -26.509 -5.603 5.099 1.00 95.38 98 ASN A C 1
ATOM 710 O O . ASN A 1 98 ? -27.744 -5.660 5.107 1.00 95.38 98 ASN A O 1
ATOM 714 N N . LEU A 1 99 ? -25.843 -4.716 4.351 1.00 94.19 99 LEU A N 1
ATOM 715 C CA . LEU A 1 99 ? -26.493 -3.689 3.535 1.00 94.19 99 LEU A CA 1
ATOM 716 C C . LEU A 1 99 ? -27.478 -4.298 2.529 1.00 94.19 99 LEU A C 1
ATOM 718 O O . LEU A 1 99 ? -28.586 -3.794 2.364 1.00 94.19 99 LEU A O 1
ATOM 722 N N . ALA A 1 100 ? -27.137 -5.442 1.929 1.00 93.94 100 ALA A N 1
ATOM 723 C CA . ALA A 1 100 ? -27.975 -6.112 0.932 1.00 93.94 100 ALA A CA 1
ATOM 724 C C . ALA A 1 100 ? -29.374 -6.492 1.455 1.00 93.94 100 ALA A C 1
ATOM 726 O O . ALA A 1 100 ? -30.324 -6.581 0.679 1.00 93.94 100 ALA A O 1
ATOM 727 N N . LYS A 1 101 ? -29.514 -6.719 2.767 1.00 94.31 101 LYS A N 1
ATOM 728 C CA . LYS A 1 101 ? -30.800 -7.020 3.421 1.00 94.31 101 LYS A CA 1
ATOM 729 C C . LYS A 1 101 ? -31.350 -5.833 4.212 1.00 94.31 101 LYS A C 1
ATOM 731 O O . LYS A 1 101 ? -32.552 -5.776 4.444 1.00 94.31 101 LYS A O 1
ATOM 736 N N . GLY A 1 102 ? -30.477 -4.925 4.645 1.00 93.19 102 GLY A N 1
ATOM 737 C CA . GLY A 1 102 ? -30.806 -3.790 5.502 1.00 93.19 102 GLY A CA 1
ATOM 738 C C . GLY A 1 102 ? -31.098 -2.484 4.764 1.00 93.19 102 GLY A C 1
ATOM 739 O O . GLY A 1 102 ? -31.541 -1.533 5.404 1.00 93.19 102 GLY A O 1
ATOM 740 N N . TYR A 1 103 ? -30.895 -2.420 3.441 1.00 91.56 103 TYR A N 1
ATOM 741 C CA . TYR A 1 103 ? -30.953 -1.161 2.688 1.00 91.56 103 TYR A CA 1
ATOM 742 C C . TYR A 1 103 ? -32.287 -0.409 2.811 1.00 91.56 103 TYR A C 1
ATOM 744 O O . TYR A 1 103 ? -32.309 0.817 2.761 1.00 91.56 103 TYR A O 1
ATOM 752 N N . SER A 1 104 ? -33.407 -1.114 3.004 1.00 95.00 104 SER A N 1
ATOM 753 C CA . SER A 1 104 ? -34.725 -0.486 3.163 1.00 95.00 104 SER A CA 1
ATOM 754 C C . SER A 1 104 ? -34.862 0.335 4.451 1.00 95.00 104 SER A C 1
ATOM 756 O O . SER A 1 104 ? -35.796 1.122 4.563 1.00 95.00 104 SER A O 1
ATOM 758 N N . GLY A 1 105 ? -33.976 0.126 5.429 1.00 91.81 105 GLY A N 1
ATOM 759 C CA . GLY A 1 105 ? -33.933 0.860 6.694 1.00 91.81 105 GLY A CA 1
ATOM 760 C C . GLY A 1 105 ? -32.883 1.971 6.742 1.00 91.81 105 GLY A C 1
ATOM 761 O O . GLY A 1 105 ? -32.676 2.528 7.815 1.00 91.81 105 GLY A O 1
ATOM 762 N N . LEU A 1 106 ? -32.209 2.274 5.625 1.00 92.81 106 LEU A N 1
ATOM 763 C CA . LEU A 1 106 ? -31.146 3.277 5.592 1.00 92.81 106 LEU A CA 1
ATOM 764 C C . LEU A 1 106 ? -31.678 4.681 5.873 1.00 92.81 106 LEU A C 1
ATOM 766 O O . LEU A 1 106 ? -32.574 5.195 5.204 1.00 92.81 106 LEU A O 1
ATOM 770 N N . THR A 1 107 ? -31.046 5.317 6.846 1.00 92.94 107 THR A N 1
ATOM 771 C CA . THR A 1 107 ? -31.224 6.708 7.248 1.00 92.94 107 THR A CA 1
ATOM 772 C C . THR A 1 107 ? -29.861 7.259 7.661 1.00 92.94 107 THR A C 1
ATOM 774 O O . THR A 1 107 ? -28.944 6.493 7.964 1.00 92.94 107 THR A O 1
ATOM 777 N N . ASN A 1 108 ? -29.736 8.581 7.784 1.00 90.31 108 ASN A N 1
ATOM 778 C CA . ASN A 1 108 ? -28.517 9.193 8.327 1.00 90.31 108 ASN A CA 1
ATOM 779 C C . ASN A 1 108 ? -28.158 8.641 9.719 1.00 90.31 108 ASN A C 1
ATOM 781 O O . ASN A 1 108 ? -26.990 8.523 10.052 1.00 90.31 108 ASN A O 1
ATOM 785 N N . SER A 1 109 ? -29.152 8.255 10.527 1.00 90.88 109 SER A N 1
ATOM 786 C CA . SER A 1 109 ? -28.922 7.700 11.865 1.00 90.88 109 SER A CA 1
ATOM 787 C C . SER A 1 109 ? -28.526 6.220 11.873 1.00 90.88 109 SER A C 1
ATOM 789 O O . SER A 1 109 ? -28.113 5.716 12.911 1.00 90.88 109 SER A O 1
ATOM 791 N N . THR A 1 110 ? -28.708 5.497 10.765 1.00 92.56 110 THR A N 1
ATOM 792 C CA . THR A 1 110 ? -28.450 4.047 10.684 1.00 92.56 110 THR A CA 1
ATOM 793 C C . THR A 1 110 ? -27.309 3.692 9.736 1.00 92.56 110 THR A C 1
ATOM 795 O O . THR A 1 110 ? -26.857 2.550 9.755 1.00 92.56 110 THR A O 1
ATOM 798 N N . ILE A 1 111 ? -26.792 4.641 8.948 1.00 92.56 111 ILE A N 1
ATOM 799 C CA . ILE A 1 111 ? -25.713 4.391 7.980 1.00 92.56 111 ILE A CA 1
ATOM 800 C C . ILE A 1 111 ? -24.467 3.769 8.632 1.00 92.56 111 ILE A C 1
ATOM 802 O O . ILE A 1 111 ? -23.953 2.770 8.131 1.00 92.56 111 ILE A O 1
ATOM 806 N N . ASN A 1 112 ? -24.078 4.237 9.823 1.00 93.06 112 ASN A N 1
ATOM 807 C CA . ASN A 1 112 ? -22.913 3.734 10.566 1.00 93.06 112 ASN A CA 1
ATOM 808 C C . ASN A 1 112 ? -23.125 2.353 11.225 1.00 93.06 112 ASN A C 1
ATOM 810 O O . ASN A 1 112 ? -22.271 1.862 11.960 1.00 93.06 112 ASN A O 1
ATOM 814 N N . THR A 1 113 ? -24.265 1.700 10.968 1.00 92.75 113 THR A N 1
ATOM 815 C CA . THR A 1 113 ? -24.438 0.263 11.251 1.00 92.75 113 THR A CA 1
ATOM 816 C C . THR A 1 113 ? -23.903 -0.624 10.121 1.00 92.75 113 THR A C 1
ATOM 818 O O . THR A 1 113 ? -23.665 -1.811 10.340 1.00 92.75 113 THR A O 1
ATOM 821 N N . PHE A 1 114 ? -23.692 -0.051 8.930 1.00 94.38 114 PHE A N 1
ATOM 822 C CA . PHE A 1 114 ? -23.153 -0.727 7.743 1.00 94.38 114 PHE A CA 1
ATOM 823 C C . PHE A 1 114 ? -21.767 -0.206 7.345 1.00 94.38 114 PHE A C 1
ATOM 825 O O . PHE A 1 114 ? -20.985 -0.948 6.758 1.00 94.38 114 PHE A O 1
ATOM 832 N N . PHE A 1 115 ? -21.486 1.056 7.668 1.00 95.12 115 PHE A N 1
ATOM 833 C CA . PHE A 1 115 ? -20.244 1.766 7.378 1.00 95.12 115 PHE A CA 1
ATOM 834 C C . PHE A 1 115 ? -19.555 2.202 8.683 1.00 95.12 115 PHE A C 1
ATOM 836 O O . PHE A 1 115 ? -20.164 2.201 9.757 1.00 95.12 115 PHE A O 1
ATOM 843 N N . ASN A 1 116 ? -18.281 2.555 8.606 1.00 93.94 116 ASN A N 1
ATOM 844 C CA . ASN A 1 116 ? -17.504 3.158 9.677 1.00 93.94 116 ASN A CA 1
ATOM 845 C C . ASN A 1 116 ? -17.558 4.673 9.588 1.00 93.94 116 ASN A C 1
ATOM 847 O O . ASN A 1 116 ? -17.831 5.225 8.530 1.00 93.94 116 ASN A O 1
ATOM 851 N N . ASP A 1 117 ? -17.313 5.326 10.716 1.00 91.12 117 ASP A N 1
ATOM 852 C CA . ASP A 1 117 ? -17.109 6.764 10.737 1.00 91.12 117 ASP A CA 1
ATOM 853 C C . ASP A 1 117 ? -15.735 7.075 10.132 1.00 91.12 117 ASP A C 1
ATOM 855 O O . ASP A 1 117 ? -14.738 6.485 10.544 1.00 91.12 117 ASP A O 1
ATOM 859 N N . ALA A 1 118 ? -15.709 7.965 9.142 1.00 90.88 118 ALA A N 1
ATOM 860 C CA . ALA A 1 118 ? -14.492 8.366 8.439 1.00 90.88 118 ALA A CA 1
ATOM 861 C C . ALA A 1 118 ? -14.020 9.770 8.862 1.00 90.88 118 ALA A C 1
ATOM 863 O O . ALA A 1 118 ? -13.296 10.440 8.119 1.00 90.88 118 ALA A O 1
ATOM 864 N N . SER A 1 119 ? -14.474 10.245 10.027 1.00 89.69 119 SER A N 1
ATOM 865 C CA . SER A 1 119 ? -14.052 11.524 10.594 1.00 89.69 119 SER A CA 1
ATOM 866 C C . SER A 1 119 ? -12.564 11.478 10.949 1.00 89.69 119 SER A C 1
ATOM 868 O O . SER A 1 119 ? -11.962 10.423 11.173 1.00 89.69 119 SER A O 1
ATOM 870 N N . PHE A 1 120 ? -11.928 12.642 10.987 1.00 89.81 120 PHE A N 1
ATOM 871 C CA . PHE A 1 120 ? -10.512 12.723 11.316 1.00 89.81 120 PHE A CA 1
ATOM 872 C C . PHE A 1 120 ? -10.272 12.609 12.825 1.00 89.81 120 PHE A C 1
ATOM 874 O O . PHE A 1 120 ? -10.945 13.230 13.648 1.00 89.81 120 PHE A O 1
ATOM 881 N N . GLY A 1 121 ? -9.198 11.895 13.168 1.00 89.25 121 GLY A N 1
ATOM 882 C CA . GLY A 1 121 ? -8.793 11.619 14.542 1.00 89.25 121 GLY A CA 1
ATOM 883 C C . GLY A 1 121 ? -9.441 10.363 15.123 1.00 89.25 121 GLY A C 1
ATOM 884 O O . GLY A 1 121 ? -10.340 9.771 14.542 1.00 89.25 121 GLY A O 1
ATOM 885 N N . VAL A 1 122 ? -8.951 9.960 16.294 1.00 91.94 122 VAL A N 1
ATOM 886 C CA . VAL A 1 122 ? -9.457 8.804 17.042 1.00 91.94 122 VAL A CA 1
ATOM 887 C C . VAL A 1 122 ? -9.741 9.255 18.474 1.00 91.94 122 VAL A C 1
ATOM 889 O O . VAL A 1 122 ? -8.837 9.815 19.107 1.00 91.94 122 VAL A O 1
ATOM 892 N N . PRO A 1 123 ? -10.950 9.024 19.017 1.00 90.88 123 PRO A N 1
ATOM 893 C CA . PRO A 1 123 ? -11.225 9.256 20.432 1.00 90.88 123 PRO A CA 1
ATOM 894 C C . PRO A 1 123 ? -10.223 8.511 21.321 1.00 90.88 123 PRO A C 1
ATOM 896 O O . PRO A 1 123 ? -9.833 7.384 21.023 1.00 90.88 123 PRO A O 1
ATOM 899 N N . SER A 1 124 ? -9.784 9.120 22.424 1.00 93.00 124 SER A N 1
ATOM 900 C CA . SER A 1 124 ? -8.675 8.590 23.236 1.00 93.00 124 SER A CA 1
ATOM 901 C C . SER A 1 124 ? -8.941 7.197 23.820 1.00 93.00 124 SER A C 1
ATOM 903 O O . SER A 1 124 ? -8.010 6.411 23.990 1.00 93.00 124 SER A O 1
ATOM 905 N N . ASP A 1 125 ? -10.200 6.861 24.091 1.00 95.75 125 ASP A N 1
ATOM 906 C CA . ASP A 1 125 ? -10.641 5.541 24.543 1.00 95.75 125 ASP A CA 1
ATOM 907 C C . ASP A 1 125 ? -10.744 4.512 23.402 1.00 95.75 125 ASP A C 1
ATOM 909 O O . ASP A 1 125 ? -10.771 3.307 23.668 1.00 95.75 125 ASP A O 1
ATOM 913 N N . GLN A 1 126 ? -10.736 4.964 22.146 1.00 96.19 126 GLN A N 1
ATOM 914 C CA . GLN A 1 126 ? -10.765 4.147 20.929 1.00 96.19 126 GLN A CA 1
ATOM 915 C C . GLN A 1 126 ? -9.386 3.978 20.271 1.00 96.19 126 GLN A C 1
ATOM 917 O O . GLN A 1 126 ? -9.273 3.265 19.277 1.00 96.19 126 GLN A O 1
ATOM 922 N N . VAL A 1 127 ? -8.322 4.562 20.830 1.00 97.62 127 VAL A N 1
ATOM 923 C CA . VAL A 1 127 ? -6.948 4.381 20.331 1.00 97.62 127 VAL A CA 1
ATOM 924 C C . VAL A 1 127 ? -6.443 2.967 20.624 1.00 97.62 127 VAL A C 1
ATOM 926 O O . VAL A 1 127 ? -6.351 2.561 21.785 1.00 97.62 127 VAL A O 1
ATOM 929 N N . ALA A 1 128 ? -6.077 2.225 19.578 1.00 97.94 128 ALA A N 1
ATOM 930 C CA . ALA A 1 128 ? -5.413 0.927 19.694 1.00 97.94 128 ALA A CA 1
ATOM 931 C C . ALA A 1 128 ? -3.899 1.083 19.844 1.00 97.94 128 ALA A C 1
ATOM 933 O O . ALA A 1 128 ? -3.280 0.435 20.688 1.00 97.94 128 ALA A O 1
ATOM 934 N N . SER A 1 129 ? -3.296 1.951 19.030 1.00 97.94 129 SER A N 1
ATOM 935 C CA . SER A 1 129 ? -1.858 2.214 19.067 1.00 97.94 129 SER A CA 1
ATOM 936 C C . SER A 1 129 ? -1.520 3.609 18.553 1.00 97.94 129 SER A C 1
ATOM 938 O O . SER A 1 129 ? -2.259 4.186 17.755 1.00 97.94 129 SER A O 1
ATOM 940 N N . THR A 1 130 ? -0.374 4.119 19.002 1.00 98.12 130 THR A N 1
ATOM 941 C CA . THR A 1 130 ? 0.223 5.376 18.545 1.00 98.12 130 THR A CA 1
ATOM 942 C C . THR A 1 130 ? 1.687 5.128 18.206 1.00 98.12 130 THR A C 1
ATOM 944 O O . THR A 1 130 ? 2.415 4.516 18.989 1.00 98.12 130 THR A O 1
ATOM 947 N N . LEU A 1 131 ? 2.121 5.614 17.048 1.00 97.19 131 LEU A N 1
ATOM 948 C CA . LEU A 1 131 ? 3.426 5.343 16.453 1.00 97.19 131 LEU A CA 1
ATOM 949 C C . LEU A 1 131 ? 4.025 6.628 15.869 1.00 97.19 131 LEU A C 1
ATOM 951 O O . LEU A 1 131 ? 3.373 7.342 15.111 1.00 97.19 131 LEU A O 1
ATOM 955 N N . SER A 1 132 ? 5.307 6.858 16.145 1.00 97.75 132 SER A N 1
ATOM 956 C CA . SER A 1 132 ? 6.155 7.817 15.429 1.00 97.75 132 SER A CA 1
ATOM 957 C C . SER A 1 132 ? 7.056 7.046 14.456 1.00 97.75 132 SER A C 1
ATOM 959 O O . SER A 1 132 ? 8.069 6.482 14.889 1.00 97.75 132 SER A O 1
ATOM 961 N N . PRO A 1 133 ? 6.697 6.941 13.162 1.00 96.88 133 PRO A N 1
ATOM 962 C CA . PRO A 1 133 ? 7.406 6.077 12.223 1.00 96.88 133 PRO A CA 1
ATOM 963 C C . PRO A 1 133 ? 8.859 6.538 12.067 1.00 96.88 133 PRO A C 1
ATOM 965 O O . PRO A 1 133 ? 9.131 7.733 11.954 1.00 96.88 133 PRO A O 1
ATOM 968 N N . ALA A 1 134 ? 9.800 5.591 12.127 1.00 95.31 134 ALA A N 1
ATOM 969 C CA . ALA A 1 134 ? 11.248 5.848 12.135 1.00 95.31 134 ALA A CA 1
ATOM 970 C C . ALA A 1 134 ? 11.733 6.849 13.208 1.00 95.31 134 ALA A C 1
ATOM 972 O O . ALA A 1 134 ? 12.747 7.520 13.019 1.00 95.31 134 ALA A O 1
ATOM 973 N N . GLY A 1 135 ? 11.006 6.991 14.324 1.00 95.88 135 GLY A N 1
ATOM 974 C CA . GLY A 1 135 ? 11.348 7.947 15.383 1.00 95.88 135 GLY A CA 1
ATOM 975 C C . GLY A 1 135 ? 11.164 9.416 14.986 1.00 95.88 135 GLY A C 1
ATOM 976 O O . GLY A 1 135 ? 11.691 10.303 15.659 1.00 95.88 135 GLY A O 1
ATOM 977 N N . ARG A 1 136 ? 10.439 9.693 13.896 1.00 96.81 136 ARG A N 1
ATOM 978 C CA . ARG A 1 136 ? 10.164 11.057 13.437 1.00 96.81 136 ARG A CA 1
ATOM 979 C C . ARG A 1 136 ? 9.267 11.808 14.416 1.00 96.81 136 ARG A C 1
ATOM 981 O O . ARG A 1 136 ? 8.308 11.259 14.945 1.00 96.81 136 ARG A O 1
ATOM 988 N N . THR A 1 137 ? 9.546 13.092 14.604 1.00 97.44 137 THR A N 1
ATOM 989 C CA . THR A 1 137 ? 8.763 13.982 15.479 1.00 97.44 137 THR A CA 1
ATOM 990 C C . THR A 1 137 ? 7.768 14.854 14.717 1.00 97.44 137 THR A C 1
ATOM 992 O O . THR A 1 137 ? 6.946 15.527 15.334 1.00 97.44 137 THR A O 1
ATOM 995 N N . ASP A 1 138 ? 7.825 14.858 13.384 1.00 97.56 138 ASP A N 1
ATOM 996 C CA . ASP A 1 138 ? 6.961 15.660 12.517 1.00 97.56 138 ASP A CA 1
ATOM 997 C C . ASP A 1 138 ? 5.766 14.880 11.951 1.00 97.56 138 ASP A C 1
ATOM 999 O O . ASP A 1 138 ? 5.014 15.425 11.145 1.00 97.56 138 ASP A O 1
ATOM 1003 N N . VAL A 1 139 ? 5.584 13.620 12.360 1.00 98.38 139 VAL A N 1
ATOM 1004 C CA . VAL A 1 139 ? 4.428 12.789 12.007 1.00 98.38 139 VAL A CA 1
ATOM 1005 C C . VAL A 1 139 ? 4.103 11.776 13.102 1.00 98.38 139 VAL A C 1
ATOM 1007 O O . VAL A 1 139 ? 4.991 11.215 13.743 1.00 98.38 139 VAL A O 1
ATOM 1010 N N . THR A 1 140 ? 2.812 11.544 13.320 1.00 98.19 140 THR A N 1
ATOM 1011 C CA . THR A 1 140 ? 2.266 10.513 14.208 1.00 98.19 140 THR A CA 1
ATOM 1012 C C . THR A 1 140 ? 1.193 9.721 13.467 1.00 98.19 140 THR A C 1
ATOM 1014 O O . THR A 1 140 ? 0.365 10.307 12.770 1.00 98.19 140 THR A O 1
ATOM 1017 N N . ILE A 1 141 ? 1.206 8.400 13.631 1.00 98.44 141 ILE A N 1
ATOM 1018 C CA . ILE A 1 141 ? 0.185 7.473 13.136 1.00 98.44 141 ILE A CA 1
ATOM 1019 C C . ILE A 1 141 ? -0.561 6.927 14.354 1.00 98.44 141 ILE A C 1
ATOM 1021 O O . ILE A 1 141 ? 0.059 6.355 15.252 1.00 98.44 141 ILE A O 1
ATOM 1025 N N . VAL A 1 142 ? -1.878 7.104 14.389 1.00 98.38 142 VAL A N 1
ATOM 1026 C CA . VAL A 1 142 ? -2.765 6.530 15.410 1.00 98.38 142 VAL A CA 1
ATOM 1027 C C . VAL A 1 142 ? -3.678 5.523 14.728 1.00 98.38 142 VAL A C 1
ATOM 1029 O O . VAL A 1 142 ? -4.290 5.869 13.726 1.00 98.38 142 VAL A O 1
ATOM 1032 N N . ARG A 1 143 ? -3.787 4.299 15.248 1.00 98.00 143 ARG A N 1
ATOM 1033 C CA . ARG A 1 143 ? -4.760 3.311 14.748 1.00 98.00 143 ARG A CA 1
ATOM 1034 C C . ARG A 1 143 ? -5.931 3.174 15.704 1.00 98.00 143 ARG A C 1
ATOM 1036 O O . ARG A 1 143 ? -5.733 3.148 16.924 1.00 98.00 143 ARG A O 1
ATOM 1043 N N . ASP A 1 144 ? -7.129 3.077 15.149 1.00 97.06 144 ASP A N 1
ATOM 1044 C CA . ASP A 1 144 ? -8.353 2.865 15.915 1.00 97.06 144 ASP A CA 1
ATOM 1045 C C . ASP A 1 144 ? -8.532 1.380 16.310 1.00 97.06 144 ASP A C 1
ATOM 1047 O O . ASP A 1 144 ? -7.987 0.482 15.671 1.00 97.06 144 ASP A O 1
ATOM 1051 N N . LYS A 1 145 ? -9.276 1.108 17.389 1.00 96.81 145 LYS A N 1
ATOM 1052 C CA . LYS A 1 145 ? -9.554 -0.260 17.880 1.00 96.81 145 LYS A CA 1
ATOM 1053 C C . LYS A 1 145 ? -10.575 -1.033 17.056 1.00 96.81 145 LYS A C 1
ATOM 1055 O O . LYS A 1 145 ? -10.604 -2.257 17.142 1.00 96.81 145 LYS A O 1
ATOM 1060 N N . LYS A 1 146 ? -11.488 -0.338 16.384 1.00 95.12 146 LYS A N 1
ATOM 1061 C CA . LYS A 1 146 ? -12.645 -0.941 15.722 1.00 95.12 146 LYS A CA 1
ATOM 1062 C C . LYS A 1 146 ? -12.238 -1.596 14.407 1.00 95.12 146 LYS A C 1
ATOM 1064 O O . LYS A 1 146 ? -12.712 -2.689 14.124 1.00 95.12 146 LYS A O 1
ATOM 1069 N N . THR A 1 147 ? -11.398 -0.923 13.634 1.00 95.94 147 THR A N 1
ATOM 1070 C CA . THR A 1 147 ? -11.063 -1.278 12.252 1.00 95.94 147 THR A CA 1
ATOM 1071 C C . THR A 1 147 ? -9.574 -1.262 11.954 1.00 95.94 147 THR A C 1
ATOM 1073 O O . THR A 1 147 ? -9.173 -1.741 10.899 1.00 95.94 147 THR A O 1
ATOM 1076 N N . GLY A 1 148 ? -8.747 -0.720 12.852 1.00 96.81 148 GLY A N 1
ATOM 1077 C CA . GLY A 1 148 ? -7.306 -0.620 12.644 1.00 96.81 148 GLY A CA 1
ATOM 1078 C C . GLY A 1 148 ? -6.888 0.456 11.639 1.00 96.81 148 GLY A C 1
ATOM 1079 O O . GLY A 1 148 ? -5.707 0.499 11.290 1.00 96.81 148 GLY A O 1
ATOM 1080 N N . VAL A 1 149 ? -7.804 1.325 11.199 1.00 97.12 149 VAL A N 1
ATOM 1081 C CA . VAL A 1 149 ? -7.567 2.372 10.198 1.00 97.12 149 VAL A CA 1
ATOM 1082 C C . VAL A 1 149 ? -6.519 3.360 10.724 1.00 97.12 149 VAL A C 1
ATOM 1084 O O . VAL A 1 149 ? -6.606 3.813 11.872 1.00 97.12 149 VAL A O 1
ATOM 1087 N N . PRO A 1 150 ? -5.487 3.690 9.926 1.00 97.44 150 PRO A N 1
ATOM 1088 C CA . PRO A 1 150 ? -4.456 4.629 10.336 1.00 97.44 150 PRO A CA 1
ATOM 1089 C C . PRO A 1 150 ? -4.901 6.085 10.140 1.00 97.44 150 PRO A C 1
ATOM 1091 O O . PRO A 1 150 ? -5.131 6.552 9.028 1.00 97.44 150 PRO A O 1
ATOM 1094 N N . HIS A 1 151 ? -4.900 6.854 11.225 1.00 96.25 151 HIS A N 1
ATOM 1095 C CA . HIS A 1 151 ? -5.046 8.307 11.219 1.00 96.25 151 HIS A CA 1
ATOM 1096 C C . HIS A 1 151 ? -3.662 8.958 11.310 1.00 96.25 151 HIS A C 1
ATOM 1098 O O . HIS A 1 151 ? -2.980 8.881 12.337 1.00 96.25 151 HIS A O 1
ATOM 1104 N N . ILE A 1 152 ? -3.237 9.602 10.222 1.00 96.94 152 ILE A N 1
ATOM 1105 C CA . ILE A 1 152 ? -1.906 10.207 10.095 1.00 96.94 152 ILE A CA 1
ATOM 1106 C C . ILE A 1 152 ? -1.993 11.717 10.325 1.00 96.94 152 ILE A C 1
ATOM 1108 O O . ILE A 1 152 ? -2.656 12.433 9.578 1.00 96.94 152 ILE A O 1
ATOM 1112 N N . THR A 1 153 ? -1.271 12.215 11.330 1.00 96.31 153 THR A N 1
ATOM 1113 C CA . THR A 1 153 ? -1.137 13.654 11.600 1.00 96.31 153 THR A CA 1
ATOM 1114 C C . THR A 1 153 ? 0.321 14.069 11.458 1.00 96.31 153 THR A C 1
ATOM 1116 O O . THR A 1 153 ? 1.163 13.634 12.244 1.00 96.31 153 THR A O 1
ATOM 1119 N N . GLY A 1 154 ? 0.624 14.921 10.477 1.00 95.69 154 GLY A N 1
ATOM 1120 C CA . GLY A 1 154 ? 1.949 15.513 10.287 1.00 95.69 154 GLY A CA 1
ATOM 1121 C C . GLY A 1 154 ? 1.977 17.022 10.528 1.00 95.69 154 GLY A C 1
ATOM 1122 O O . GLY A 1 154 ? 0.990 17.720 10.302 1.00 95.69 154 GLY A O 1
ATOM 1123 N N . THR A 1 155 ? 3.122 17.540 10.975 1.00 96.62 155 THR A N 1
ATOM 1124 C CA . THR A 1 155 ? 3.380 18.990 11.109 1.00 96.62 155 THR A CA 1
ATOM 1125 C C . THR A 1 155 ? 4.039 19.585 9.867 1.00 96.62 155 THR A C 1
ATOM 1127 O O . THR A 1 155 ? 4.089 20.804 9.705 1.00 96.62 155 THR A O 1
ATOM 1130 N N . THR A 1 156 ? 4.521 18.727 8.966 1.00 96.88 156 THR A N 1
ATOM 1131 C CA . THR A 1 156 ? 5.020 19.095 7.643 1.00 96.88 156 THR A CA 1
ATOM 1132 C C . THR A 1 156 ? 4.344 18.234 6.588 1.00 96.88 156 THR A C 1
ATOM 1134 O O . THR A 1 156 ? 3.946 17.101 6.858 1.00 96.88 156 THR A O 1
ATOM 1137 N N . ARG A 1 157 ? 4.259 18.744 5.356 1.00 97.19 157 ARG A N 1
ATOM 1138 C CA . ARG A 1 157 ? 3.723 17.961 4.241 1.00 97.19 157 ARG A CA 1
ATOM 1139 C C . ARG A 1 157 ? 4.519 16.679 4.000 1.00 97.19 157 ARG A C 1
ATOM 1141 O O . ARG A 1 157 ? 3.924 15.622 3.860 1.00 97.19 157 ARG A O 1
ATOM 1148 N N . TYR A 1 158 ? 5.848 16.773 4.028 1.00 98.44 158 TYR A N 1
ATOM 1149 C CA . TYR A 1 158 ? 6.722 15.607 3.918 1.00 98.44 158 TYR A CA 1
ATOM 1150 C C . TYR A 1 158 ? 6.402 14.569 5.000 1.00 98.44 158 TYR A C 1
ATOM 1152 O O . TYR A 1 158 ? 6.266 13.392 4.689 1.00 98.44 158 TYR A O 1
ATOM 1160 N N . GLY A 1 159 ? 6.264 15.002 6.259 1.00 98.50 159 GLY A N 1
ATOM 1161 C CA . GLY A 1 159 ? 5.924 14.129 7.379 1.00 98.50 159 GLY A CA 1
ATOM 1162 C C . GLY A 1 159 ? 4.604 13.398 7.152 1.00 98.50 159 GLY A C 1
ATOM 1163 O O . GLY A 1 159 ? 4.559 12.181 7.309 1.00 98.50 159 GLY A O 1
ATOM 1164 N N . THR A 1 160 ? 3.557 14.107 6.717 1.00 98.06 160 THR A N 1
ATOM 1165 C CA . THR A 1 160 ? 2.249 13.504 6.413 1.00 98.06 160 THR A CA 1
ATOM 1166 C C . THR A 1 160 ? 2.332 12.472 5.285 1.00 98.06 160 THR A C 1
ATOM 1168 O O . THR A 1 160 ? 1.877 11.347 5.474 1.00 98.06 160 THR A O 1
ATOM 1171 N N . GLU A 1 161 ? 2.948 12.811 4.146 1.00 98.75 161 GLU A N 1
ATOM 1172 C CA . GLU A 1 161 ? 3.088 11.888 3.003 1.00 98.75 161 GLU A CA 1
ATOM 1173 C C . GLU A 1 161 ? 3.948 10.663 3.379 1.00 98.75 161 GLU A C 1
ATOM 1175 O O . GLU A 1 161 ? 3.597 9.528 3.060 1.00 98.75 161 GLU A O 1
ATOM 1180 N N . PHE A 1 162 ? 5.028 10.865 4.146 1.00 98.88 162 PHE A N 1
ATOM 1181 C CA . PHE A 1 162 ? 5.852 9.785 4.704 1.00 98.88 162 PHE A CA 1
ATOM 1182 C C . PHE A 1 162 ? 5.044 8.863 5.624 1.00 98.88 162 PHE A C 1
ATOM 1184 O O . PHE A 1 162 ? 5.133 7.641 5.510 1.00 98.88 162 PHE A O 1
ATOM 1191 N N . GLY A 1 163 ? 4.242 9.425 6.532 1.00 98.81 163 GLY A N 1
ATOM 1192 C CA . GLY A 1 163 ? 3.382 8.641 7.419 1.00 98.81 163 GLY A CA 1
ATOM 1193 C C . GLY A 1 163 ? 2.344 7.826 6.653 1.00 98.81 163 GLY A C 1
ATOM 1194 O O . GLY A 1 163 ? 2.140 6.658 6.977 1.00 98.81 163 GLY A O 1
ATOM 1195 N N . ALA A 1 164 ? 1.750 8.409 5.608 1.00 98.75 164 ALA A N 1
ATOM 1196 C CA . ALA A 1 164 ? 0.818 7.712 4.728 1.00 98.75 164 ALA A CA 1
ATOM 1197 C C . ALA A 1 164 ? 1.482 6.525 4.017 1.00 98.75 164 ALA A C 1
ATOM 1199 O O . ALA A 1 164 ? 0.933 5.426 4.029 1.00 98.75 164 ALA A O 1
ATOM 1200 N N . GLY A 1 165 ? 2.692 6.707 3.478 1.00 98.88 165 GLY A N 1
ATOM 1201 C CA . GLY A 1 165 ? 3.447 5.619 2.851 1.00 98.88 165 GLY A CA 1
ATOM 1202 C C . GLY A 1 165 ? 3.830 4.507 3.826 1.00 98.88 165 GLY A C 1
ATOM 1203 O O . GLY A 1 165 ? 3.698 3.326 3.505 1.00 98.88 165 GLY A O 1
ATOM 1204 N N . TYR A 1 166 ? 4.252 4.872 5.039 1.00 98.88 166 TYR A N 1
ATOM 1205 C CA . TYR A 1 166 ? 4.593 3.906 6.086 1.00 98.88 166 TYR A CA 1
ATOM 1206 C C . TYR A 1 166 ? 3.373 3.075 6.512 1.00 98.88 166 TYR A C 1
ATOM 1208 O O . TYR A 1 166 ? 3.466 1.852 6.604 1.00 98.88 166 TYR A O 1
ATOM 1216 N N . ALA A 1 167 ? 2.222 3.719 6.739 1.00 98.75 167 ALA A N 1
ATOM 1217 C CA . ALA A 1 167 ? 0.979 3.038 7.100 1.00 98.75 167 ALA A CA 1
ATOM 1218 C C . ALA A 1 167 ? 0.456 2.148 5.959 1.00 98.75 167 ALA A C 1
ATOM 1220 O O . ALA A 1 167 ? 0.125 0.989 6.189 1.00 98.75 167 ALA A O 1
ATOM 1221 N N . ALA A 1 168 ? 0.477 2.634 4.715 1.00 98.56 168 ALA A N 1
ATOM 1222 C CA . ALA A 1 168 ? 0.076 1.832 3.563 1.00 98.56 168 ALA A CA 1
ATOM 1223 C C . ALA A 1 168 ? 0.935 0.566 3.414 1.00 98.56 168 ALA A C 1
ATOM 1225 O O . ALA A 1 168 ? 0.411 -0.511 3.133 1.00 98.56 168 ALA A O 1
ATOM 1226 N N . ALA A 1 169 ? 2.247 0.668 3.646 1.00 98.75 169 ALA A N 1
ATOM 1227 C CA . ALA A 1 169 ? 3.132 -0.489 3.623 1.00 98.75 169 ALA A CA 1
ATOM 1228 C C . ALA A 1 169 ? 2.877 -1.444 4.803 1.00 98.75 169 ALA A C 1
ATOM 1230 O O . ALA A 1 169 ? 2.887 -2.657 4.597 1.00 98.75 169 ALA A O 1
ATOM 1231 N N . GLN A 1 170 ? 2.569 -0.930 6.003 1.00 98.31 170 GLN A N 1
ATOM 1232 C CA . GLN A 1 170 ? 2.152 -1.770 7.137 1.00 98.31 170 GLN A CA 1
ATOM 1233 C C . GLN A 1 170 ? 1.018 -2.722 6.767 1.00 98.31 170 GLN A C 1
ATOM 1235 O O . GLN A 1 170 ? 1.076 -3.900 7.125 1.00 98.31 170 GLN A O 1
ATOM 1240 N N . ASP A 1 171 ? 0.038 -2.218 6.021 1.00 98.38 171 ASP A N 1
ATOM 1241 C CA . ASP A 1 171 ? -1.181 -2.958 5.718 1.00 98.38 171 ASP A CA 1
ATOM 1242 C C . ASP A 1 171 ? -1.119 -3.706 4.380 1.00 98.38 171 ASP A C 1
ATOM 1244 O O . ASP A 1 171 ? -1.823 -4.699 4.213 1.00 98.38 171 ASP A O 1
ATOM 1248 N N . ARG A 1 172 ? -0.324 -3.242 3.401 1.00 98.00 172 ARG A N 1
ATOM 1249 C CA . ARG A 1 172 ? -0.420 -3.688 1.993 1.00 98.00 172 ARG A CA 1
ATOM 1250 C C . ARG A 1 172 ? 0.913 -3.904 1.274 1.00 98.00 172 ARG A C 1
ATOM 1252 O O . ARG A 1 172 ? 0.897 -4.047 0.051 1.00 98.00 172 ARG A O 1
ATOM 1259 N N . LEU A 1 173 ? 2.049 -3.973 1.974 1.00 98.50 173 LEU A N 1
ATOM 1260 C CA . LEU A 1 173 ? 3.373 -4.083 1.337 1.00 98.50 173 LEU A CA 1
ATOM 1261 C C . LEU A 1 173 ? 3.454 -5.197 0.274 1.00 98.50 173 LEU A C 1
ATOM 1263 O O . LEU A 1 173 ? 3.826 -4.922 -0.865 1.00 98.50 173 LEU A O 1
ATOM 1267 N N . TRP A 1 174 ? 3.043 -6.429 0.602 1.00 97.88 174 TRP A N 1
ATOM 1268 C CA . TRP A 1 174 ? 3.082 -7.541 -0.359 1.00 97.88 174 TRP A CA 1
ATOM 1269 C C . TRP A 1 174 ? 2.206 -7.285 -1.594 1.00 97.88 174 TRP A C 1
ATOM 1271 O O . TRP A 1 174 ? 2.616 -7.545 -2.724 1.00 97.88 174 TRP A O 1
ATOM 1281 N N . LEU A 1 175 ? 1.010 -6.723 -1.399 1.00 96.56 175 LEU A N 1
ATOM 1282 C CA . LEU A 1 175 ? 0.099 -6.379 -2.491 1.00 96.56 175 LEU A CA 1
ATOM 1283 C C . LEU A 1 175 ? 0.718 -5.334 -3.429 1.00 96.56 175 LEU A C 1
ATOM 1285 O O . LEU A 1 175 ? 0.641 -5.468 -4.652 1.00 96.56 175 LEU A O 1
ATOM 1289 N N . MET A 1 176 ? 1.346 -4.304 -2.861 1.00 97.50 176 MET A N 1
ATOM 1290 C CA . MET A 1 176 ? 2.044 -3.265 -3.621 1.00 97.50 176 MET A CA 1
ATOM 1291 C C . MET A 1 176 ? 3.188 -3.865 -4.448 1.00 97.50 176 MET A C 1
ATOM 1293 O O . MET A 1 176 ? 3.349 -3.527 -5.624 1.00 97.50 176 MET A O 1
ATOM 1297 N N . ASP A 1 177 ? 3.923 -4.813 -3.866 1.00 97.25 177 ASP A N 1
ATOM 1298 C CA . ASP A 1 177 ? 4.994 -5.544 -4.536 1.00 97.25 177 ASP A CA 1
ATOM 1299 C C . ASP A 1 177 ? 4.499 -6.427 -5.677 1.00 97.25 177 ASP A C 1
ATOM 1301 O O . ASP A 1 177 ? 5.070 -6.419 -6.770 1.00 97.25 177 ASP A O 1
ATOM 1305 N N . VAL A 1 178 ? 3.400 -7.148 -5.470 1.00 96.44 178 VAL A N 1
ATOM 1306 C CA . VAL A 1 178 ? 2.755 -7.921 -6.534 1.00 96.44 178 VAL A CA 1
ATOM 1307 C C . VAL A 1 178 ? 2.423 -7.008 -7.714 1.00 96.44 178 VAL A C 1
ATOM 1309 O O . VAL A 1 178 ? 2.776 -7.320 -8.853 1.00 96.44 178 VAL A O 1
ATOM 1312 N N . PHE A 1 179 ? 1.810 -5.848 -7.468 1.00 95.31 179 PHE A N 1
ATOM 1313 C CA . PHE A 1 179 ? 1.378 -4.970 -8.554 1.00 95.31 179 PHE A CA 1
ATOM 1314 C C . PHE A 1 179 ? 2.520 -4.243 -9.275 1.00 95.31 179 PHE A C 1
ATOM 1316 O O . PHE A 1 179 ? 2.426 -4.077 -10.496 1.00 95.31 179 PHE A O 1
ATOM 1323 N N . ARG A 1 180 ? 3.632 -3.896 -8.601 1.00 96.00 180 ARG A N 1
ATOM 1324 C CA . ARG A 1 180 ? 4.815 -3.355 -9.308 1.00 96.00 180 ARG A CA 1
ATOM 1325 C C . ARG A 1 180 ? 5.454 -4.377 -10.250 1.00 96.00 180 ARG A C 1
ATOM 1327 O O . ARG A 1 180 ? 6.036 -3.975 -11.257 1.00 96.00 180 ARG A O 1
ATOM 1334 N N . HIS A 1 181 ? 5.325 -5.674 -9.956 1.00 97.06 181 HIS A N 1
ATOM 1335 C CA . HIS A 1 181 ? 5.794 -6.753 -10.829 1.00 97.06 181 HIS A CA 1
ATOM 1336 C C . HIS A 1 181 ? 4.782 -7.094 -11.930 1.00 97.06 181 HIS A C 1
ATOM 1338 O O . HIS A 1 181 ? 5.187 -7.345 -13.065 1.00 97.06 181 HIS A O 1
ATOM 1344 N N . VAL A 1 182 ? 3.473 -7.033 -11.653 1.00 96.06 182 VAL A N 1
ATOM 1345 C CA . VAL A 1 182 ? 2.426 -7.162 -12.688 1.00 96.06 182 VAL A CA 1
ATOM 1346 C C . VAL A 1 182 ? 2.600 -6.099 -13.769 1.00 96.06 182 VAL A C 1
ATOM 1348 O O . VAL A 1 182 ? 2.635 -6.441 -14.950 1.00 96.06 182 VAL A O 1
ATOM 1351 N N . GLY A 1 183 ? 2.781 -4.833 -13.376 1.00 94.06 183 GLY A N 1
ATOM 1352 C CA . GLY A 1 183 ? 2.985 -3.717 -14.308 1.00 94.06 183 GLY A CA 1
ATOM 1353 C C . GLY A 1 183 ? 4.236 -3.844 -15.181 1.00 94.06 183 GLY A C 1
ATOM 1354 O O . GLY A 1 183 ? 4.349 -3.143 -16.181 1.00 94.06 183 GLY A O 1
ATOM 1355 N N . ARG A 1 184 ? 5.152 -4.758 -14.833 1.00 95.62 184 ARG A N 1
ATOM 1356 C CA . ARG A 1 184 ? 6.399 -5.048 -15.557 1.00 95.62 184 ARG A CA 1
ATOM 1357 C C . ARG A 1 184 ? 6.404 -6.384 -16.292 1.00 95.62 184 ARG A C 1
ATOM 1359 O O . ARG A 1 184 ? 7.413 -6.732 -16.898 1.00 95.62 184 ARG A O 1
ATOM 1366 N N . GLY A 1 185 ? 5.327 -7.166 -16.196 1.00 95.38 185 GLY A N 1
ATOM 1367 C CA . GLY A 1 185 ? 5.319 -8.539 -16.706 1.00 95.38 185 GLY A CA 1
ATOM 1368 C C . GLY A 1 185 ? 6.344 -9.444 -16.005 1.00 95.38 185 GLY A C 1
ATOM 1369 O O . GLY A 1 185 ? 6.953 -10.293 -16.647 1.00 95.38 185 GLY A O 1
ATOM 1370 N N . GLN A 1 186 ? 6.588 -9.213 -14.712 1.00 96.38 186 GLN A N 1
ATOM 1371 C CA . GLN A 1 186 ? 7.589 -9.914 -13.895 1.00 96.38 186 GLN A CA 1
ATOM 1372 C C . GLN A 1 186 ? 6.961 -10.720 -12.746 1.00 96.38 186 GLN A C 1
ATOM 1374 O O . GLN A 1 186 ? 7.677 -11.230 -11.881 1.00 96.38 186 GLN A O 1
ATOM 1379 N N . LEU A 1 187 ? 5.630 -10.850 -12.708 1.00 96.69 187 LEU A N 1
ATOM 1380 C CA . LEU A 1 187 ? 4.935 -11.503 -11.597 1.00 96.69 187 LEU A CA 1
ATOM 1381 C C . LEU A 1 187 ? 5.307 -12.984 -11.491 1.00 96.69 187 LEU A C 1
ATOM 1383 O O . LEU A 1 187 ? 5.494 -13.482 -10.384 1.00 96.69 187 LEU A O 1
ATOM 1387 N N . THR A 1 188 ? 5.436 -13.687 -12.615 1.00 95.94 188 THR A N 1
ATOM 1388 C CA . THR A 1 188 ? 5.751 -15.125 -12.632 1.00 95.94 188 THR A CA 1
ATOM 1389 C C . THR A 1 188 ? 7.089 -15.430 -11.956 1.00 95.94 188 THR A C 1
ATOM 1391 O O . THR A 1 188 ? 7.198 -16.411 -11.220 1.00 95.94 188 THR A O 1
ATOM 1394 N N . ALA A 1 189 ? 8.101 -14.586 -12.175 1.00 95.19 189 ALA A N 1
ATOM 1395 C CA . ALA A 1 189 ? 9.406 -14.736 -11.533 1.00 95.19 189 ALA A CA 1
ATOM 1396 C C . ALA A 1 189 ? 9.375 -14.325 -10.051 1.00 95.19 189 ALA A C 1
ATOM 1398 O O . ALA A 1 189 ? 10.102 -14.900 -9.249 1.00 95.19 189 ALA A O 1
ATOM 1399 N N . PHE A 1 190 ? 8.526 -13.358 -9.693 1.00 97.12 190 PHE A N 1
ATOM 1400 C CA . PHE A 1 190 ? 8.452 -12.794 -8.347 1.00 97.12 190 PHE A CA 1
ATOM 1401 C C . PHE A 1 190 ? 7.581 -13.608 -7.375 1.00 97.12 190 PHE A C 1
ATOM 1403 O O . PHE A 1 190 ? 8.018 -13.928 -6.276 1.00 97.12 190 PHE A O 1
ATOM 1410 N N . ALA A 1 191 ? 6.352 -13.950 -7.764 1.00 95.31 191 ALA A N 1
ATOM 1411 C CA . ALA A 1 191 ? 5.358 -14.607 -6.906 1.00 95.31 191 ALA A CA 1
ATOM 1412 C C . ALA A 1 191 ? 5.112 -16.083 -7.275 1.00 95.31 191 ALA A C 1
ATOM 1414 O O . ALA A 1 191 ? 4.206 -16.725 -6.741 1.00 95.31 191 ALA A O 1
ATOM 1415 N N . GLY A 1 192 ? 5.902 -16.629 -8.205 1.00 94.12 192 GLY A N 1
ATOM 1416 C CA . GLY A 1 192 ? 5.863 -18.030 -8.615 1.00 94.12 192 GLY A CA 1
ATOM 1417 C C . GLY A 1 192 ? 5.041 -18.306 -9.877 1.00 94.12 192 GLY A C 1
ATOM 1418 O O . GLY A 1 192 ? 4.158 -17.548 -10.281 1.00 94.12 192 GLY A O 1
ATOM 1419 N N . GLY A 1 193 ? 5.327 -19.453 -10.499 1.00 94.06 193 GLY A N 1
ATOM 1420 C CA . GLY A 1 193 ? 4.888 -19.793 -11.854 1.00 94.06 193 GLY A CA 1
ATOM 1421 C C . GLY A 1 193 ? 3.471 -20.341 -12.014 1.00 94.06 193 GLY A C 1
ATOM 1422 O O . GLY A 1 193 ? 3.218 -21.059 -12.981 1.00 94.06 193 GLY A O 1
ATOM 1423 N N . ALA A 1 194 ? 2.547 -20.051 -11.096 1.00 94.75 194 ALA A N 1
ATOM 1424 C CA . ALA A 1 194 ? 1.158 -20.487 -11.231 1.00 94.75 194 ALA A CA 1
ATOM 1425 C C . ALA A 1 194 ? 0.527 -19.937 -12.525 1.00 94.75 194 ALA A C 1
ATOM 1427 O O . ALA A 1 194 ? 0.764 -18.790 -12.903 1.00 94.75 194 ALA A O 1
ATOM 1428 N N . ALA A 1 195 ? -0.321 -20.729 -13.189 1.00 96.25 195 ALA A N 1
ATOM 1429 C CA . ALA A 1 195 ? -0.962 -20.317 -14.443 1.00 96.25 195 ALA A CA 1
ATOM 1430 C C . ALA A 1 195 ? -1.791 -19.024 -14.296 1.00 96.25 195 ALA A C 1
ATOM 1432 O O . ALA A 1 195 ? -1.881 -18.238 -15.234 1.00 96.25 195 ALA A O 1
ATOM 1433 N N . SER A 1 196 ? -2.360 -18.774 -13.112 1.00 94.19 196 SER A N 1
ATOM 1434 C CA . SER A 1 196 ? -3.053 -17.523 -12.789 1.00 94.19 196 SER A CA 1
ATOM 1435 C C . SER A 1 196 ? -2.116 -16.314 -12.761 1.00 94.19 196 SER A C 1
ATOM 1437 O O . SER A 1 196 ? -2.486 -15.268 -13.281 1.00 94.19 196 SER A O 1
ATOM 1439 N N . ASN A 1 197 ? -0.904 -16.456 -12.215 1.00 95.06 197 ASN A N 1
ATOM 1440 C CA . ASN A 1 197 ? 0.093 -15.382 -12.174 1.00 95.06 197 ASN A CA 1
ATOM 1441 C C . ASN A 1 197 ? 0.562 -15.035 -13.591 1.00 95.06 197 ASN A C 1
ATOM 1443 O O . ASN A 1 197 ? 0.571 -13.865 -13.970 1.00 95.06 197 ASN A O 1
ATOM 1447 N N . GLN A 1 198 ? 0.837 -16.063 -14.401 1.00 95.19 198 GLN A N 1
ATOM 1448 C CA . GLN A 1 198 ? 1.171 -15.902 -15.819 1.00 95.19 198 GLN A CA 1
ATOM 1449 C C . GLN A 1 198 ? 0.035 -15.212 -16.591 1.00 95.19 198 GLN A C 1
ATOM 1451 O O . GLN A 1 198 ? 0.267 -14.306 -17.386 1.00 95.19 198 GLN A O 1
ATOM 1456 N N . GLY A 1 199 ? -1.216 -15.622 -16.361 1.00 93.94 199 GLY A N 1
ATOM 1457 C CA . GLY A 1 199 ? -2.378 -15.009 -17.005 1.00 93.94 199 GLY A CA 1
ATOM 1458 C C . GLY A 1 199 ? -2.551 -13.538 -16.625 1.00 93.94 199 GLY A C 1
ATOM 1459 O O . GLY A 1 199 ? -2.761 -12.702 -17.506 1.00 93.94 199 GLY A O 1
ATOM 1460 N N . LEU A 1 200 ? -2.416 -13.223 -15.332 1.00 92.81 200 LEU A N 1
ATOM 1461 C CA . LEU A 1 200 ? -2.542 -11.868 -14.800 1.00 92.81 200 LEU A CA 1
ATOM 1462 C C . LEU A 1 200 ? -1.473 -10.938 -15.385 1.00 92.81 200 LEU A C 1
ATOM 1464 O O . LEU A 1 200 ? -1.803 -9.876 -15.911 1.00 92.81 200 LEU A O 1
ATOM 1468 N N . GLU A 1 201 ? -0.202 -11.346 -15.363 1.00 93.06 201 GLU A N 1
ATOM 1469 C CA . GLU A 1 201 ? 0.885 -10.517 -15.898 1.00 93.06 201 GLU A CA 1
ATOM 1470 C C . GLU A 1 201 ? 0.723 -10.286 -17.407 1.00 93.06 201 GLU A C 1
ATOM 1472 O O . GLU A 1 201 ? 0.844 -9.158 -17.875 1.00 93.06 201 GLU A O 1
ATOM 1477 N N . GLN A 1 202 ? 0.358 -11.321 -18.175 1.00 92.56 202 GLN A N 1
ATOM 1478 C CA . GLN A 1 202 ? 0.163 -11.205 -19.622 1.00 92.56 202 GLN A CA 1
ATOM 1479 C C . GLN A 1 202 ? -1.039 -10.327 -19.971 1.00 92.56 202 GLN A C 1
ATOM 1481 O O . GLN A 1 202 ? -1.038 -9.663 -21.011 1.00 92.56 202 GLN A O 1
ATOM 1486 N N . GLN A 1 203 ? -2.091 -10.345 -19.151 1.00 89.88 203 GLN A N 1
ATOM 1487 C CA . GLN A 1 203 ? -3.251 -9.479 -19.336 1.00 89.88 203 GLN A CA 1
ATOM 1488 C C . GLN A 1 203 ? -2.850 -8.005 -19.245 1.00 89.88 203 GLN A C 1
ATOM 1490 O O . GLN A 1 203 ? -3.211 -7.229 -20.127 1.00 89.88 203 GLN A O 1
ATOM 1495 N N . PHE A 1 204 ? -2.102 -7.618 -18.214 1.00 91.38 204 PHE A N 1
ATOM 1496 C CA . PHE A 1 204 ? -1.750 -6.214 -18.007 1.00 91.38 204 PHE A CA 1
ATOM 1497 C C . PHE A 1 204 ? -0.590 -5.763 -18.887 1.00 91.38 204 PHE A C 1
ATOM 1499 O O . PHE A 1 204 ? -0.694 -4.733 -19.555 1.00 91.38 204 PHE A O 1
ATOM 1506 N N . TRP A 1 205 ? 0.469 -6.568 -18.976 1.00 90.62 205 TRP A N 1
ATOM 1507 C CA . TRP A 1 205 ? 1.665 -6.218 -19.736 1.00 90.62 205 TRP A CA 1
ATOM 1508 C C . TRP A 1 205 ? 1.372 -5.972 -21.219 1.00 90.62 205 TRP A C 1
ATOM 1510 O O . TRP A 1 205 ? 1.893 -5.026 -21.795 1.00 90.62 205 TRP A O 1
ATOM 1520 N N . ARG A 1 206 ? 0.475 -6.751 -21.845 1.00 90.38 206 ARG A N 1
ATOM 1521 C CA . ARG A 1 206 ? 0.097 -6.538 -23.258 1.00 90.38 206 ARG A CA 1
ATOM 1522 C C . ARG A 1 206 ? -0.567 -5.185 -23.525 1.00 90.38 206 ARG A C 1
ATOM 1524 O O . ARG A 1 206 ? -0.505 -4.714 -24.654 1.00 90.38 206 ARG A O 1
ATOM 1531 N N . ASN A 1 207 ? -1.201 -4.588 -22.518 1.00 88.19 207 ASN A N 1
ATOM 1532 C CA . ASN A 1 207 ? -1.905 -3.313 -22.647 1.00 88.19 207 ASN A CA 1
ATOM 1533 C C . ASN A 1 207 ? -1.026 -2.106 -22.293 1.00 88.19 207 ASN A C 1
ATOM 1535 O O . ASN A 1 207 ? -1.273 -1.012 -22.793 1.00 88.19 207 ASN A O 1
ATOM 1539 N N . ALA A 1 208 ? -0.007 -2.292 -21.450 1.00 89.31 208 ALA A N 1
ATOM 1540 C CA . ALA A 1 208 ? 0.914 -1.233 -21.045 1.00 89.31 208 ALA A CA 1
ATOM 1541 C C . ALA A 1 208 ? 2.367 -1.746 -20.910 1.00 89.31 208 ALA A C 1
ATOM 1543 O O . ALA A 1 208 ? 2.900 -1.774 -19.798 1.00 89.31 208 ALA A O 1
ATOM 1544 N N . PRO A 1 209 ? 3.026 -2.155 -22.017 1.00 92.88 209 PRO A N 1
ATOM 1545 C CA . PRO A 1 209 ? 4.361 -2.763 -22.001 1.00 92.88 209 PRO A CA 1
ATOM 1546 C C . PRO A 1 209 ? 5.482 -1.716 -21.870 1.00 92.88 209 PRO A C 1
ATOM 1548 O O . PRO A 1 209 ? 6.368 -1.627 -22.721 1.00 92.88 209 PRO A O 1
ATOM 1551 N N . TYR A 1 210 ? 5.427 -0.875 -20.838 1.00 94.62 210 TYR A N 1
ATOM 1552 C CA . TYR A 1 210 ? 6.393 0.205 -20.637 1.00 94.62 210 TYR A CA 1
ATOM 1553 C C . TYR A 1 210 ? 7.739 -0.318 -20.132 1.00 94.62 210 TYR A C 1
ATOM 1555 O O . TYR A 1 210 ? 7.810 -1.054 -19.148 1.00 94.62 210 TYR A O 1
ATOM 1563 N N . SER A 1 211 ? 8.826 0.116 -20.768 1.00 95.94 211 SER A N 1
ATOM 1564 C CA . SER A 1 211 ? 10.181 -0.073 -20.248 1.00 95.94 211 SER A CA 1
ATOM 1565 C C . SER A 1 211 ? 10.469 0.878 -19.080 1.00 95.94 211 SER A C 1
ATOM 1567 O O . SER A 1 211 ? 9.786 1.883 -18.898 1.00 95.94 211 SER A O 1
ATOM 1569 N N . GLU A 1 212 ? 11.537 0.631 -18.313 1.00 96.69 212 GLU A N 1
ATOM 1570 C CA . GLU A 1 212 ? 11.968 1.570 -17.261 1.00 96.69 212 GLU A CA 1
ATOM 1571 C C . GLU A 1 212 ? 12.255 2.979 -17.803 1.00 96.69 212 GLU A C 1
ATOM 1573 O O . GLU A 1 212 ? 11.984 3.964 -17.119 1.00 96.69 212 GLU A O 1
ATOM 1578 N N . ALA A 1 213 ? 12.752 3.087 -19.041 1.00 98.12 213 ALA A N 1
ATOM 1579 C CA . ALA A 1 213 ? 12.966 4.375 -19.691 1.00 98.12 213 ALA A CA 1
ATOM 1580 C C . ALA A 1 213 ? 11.636 5.088 -19.989 1.00 98.12 213 ALA A C 1
ATOM 1582 O O . ALA A 1 213 ? 11.540 6.295 -19.781 1.00 98.12 213 ALA A O 1
ATOM 1583 N N . ASP A 1 214 ? 10.599 4.351 -20.401 1.00 97.62 214 ASP A N 1
ATOM 1584 C CA . ASP A 1 214 ? 9.264 4.915 -20.633 1.00 97.62 214 ASP A CA 1
ATOM 1585 C C . ASP A 1 214 ? 8.607 5.365 -19.324 1.00 97.62 214 ASP A C 1
ATOM 1587 O O . ASP A 1 214 ? 7.971 6.419 -19.276 1.00 97.62 214 ASP A O 1
ATOM 1591 N N . LEU A 1 215 ? 8.767 4.585 -18.249 1.00 97.31 215 LEU A N 1
ATOM 1592 C CA . LEU A 1 215 ? 8.271 4.946 -16.918 1.00 97.31 215 LEU A CA 1
ATOM 1593 C C . LEU A 1 215 ? 8.948 6.226 -16.413 1.00 97.31 215 LEU A C 1
ATOM 1595 O O . LEU A 1 215 ? 8.266 7.135 -15.941 1.00 97.31 215 LEU A O 1
ATOM 1599 N N . GLN A 1 216 ? 10.273 6.332 -16.557 1.00 98.06 216 GLN A N 1
ATOM 1600 C CA . GLN A 1 216 ? 11.009 7.537 -16.174 1.00 98.06 216 GLN A CA 1
ATOM 1601 C C . GLN A 1 216 ? 10.611 8.742 -17.033 1.00 98.06 216 GLN A C 1
ATOM 1603 O O . GLN A 1 216 ? 10.331 9.814 -16.499 1.00 98.06 216 GLN A O 1
ATOM 1608 N N . ALA A 1 217 ? 10.494 8.562 -18.350 1.00 98.00 217 ALA A N 1
ATOM 1609 C CA . ALA A 1 217 ? 10.078 9.630 -19.251 1.00 98.00 217 ALA A CA 1
ATOM 1610 C C . ALA A 1 217 ? 8.675 10.159 -18.911 1.00 98.00 217 ALA A C 1
ATOM 1612 O O . ALA A 1 217 ? 8.433 11.358 -19.026 1.00 98.00 217 ALA A O 1
ATOM 1613 N N . GLN A 1 218 ? 7.743 9.309 -18.469 1.00 96.12 218 GLN A N 1
ATOM 1614 C CA . GLN A 1 218 ? 6.421 9.758 -18.010 1.00 96.12 218 GLN A CA 1
ATOM 1615 C C . GLN A 1 218 ? 6.518 10.684 -16.792 1.00 96.12 218 GLN A C 1
ATOM 1617 O O . GLN A 1 218 ? 5.827 11.703 -16.749 1.00 96.12 218 GLN A O 1
ATOM 1622 N N . ILE A 1 219 ? 7.404 10.378 -15.842 1.00 96.69 219 ILE A N 1
ATOM 1623 C CA . ILE A 1 219 ? 7.655 11.218 -14.662 1.00 96.69 219 ILE A CA 1
ATOM 1624 C C . ILE A 1 219 ? 8.261 12.550 -15.094 1.00 96.69 219 ILE A C 1
ATOM 1626 O O . ILE A 1 219 ? 7.736 13.607 -14.742 1.00 96.69 219 ILE A O 1
ATOM 1630 N N . ASP A 1 220 ? 9.320 12.504 -15.899 1.00 96.56 220 ASP A N 1
ATOM 1631 C CA . ASP A 1 220 ? 10.036 13.698 -16.350 1.00 96.56 220 ASP A CA 1
ATOM 1632 C C . ASP A 1 220 ? 9.101 14.633 -17.129 1.00 96.56 220 ASP A C 1
ATOM 1634 O O . ASP A 1 220 ? 9.057 15.838 -16.872 1.00 96.56 220 ASP A O 1
ATOM 1638 N N . ASN A 1 221 ? 8.277 14.072 -18.021 1.00 95.75 221 ASN A N 1
ATOM 1639 C CA . ASN A 1 221 ? 7.269 14.821 -18.768 1.00 95.75 221 ASN A CA 1
ATOM 1640 C C . ASN A 1 221 ? 6.180 15.395 -17.854 1.00 95.75 221 ASN A C 1
ATOM 1642 O O . ASN A 1 221 ? 5.784 16.550 -18.029 1.00 95.75 221 ASN A O 1
ATOM 1646 N N . ALA A 1 222 ? 5.683 14.629 -16.879 1.00 92.81 222 ALA A N 1
ATOM 1647 C CA . ALA A 1 222 ? 4.686 15.124 -15.934 1.00 92.81 222 ALA A CA 1
ATOM 1648 C C . ALA A 1 222 ? 5.236 16.303 -15.119 1.00 92.81 222 ALA A C 1
ATOM 1650 O O . ALA A 1 222 ? 4.545 17.303 -14.926 1.00 92.81 222 ALA A O 1
ATOM 1651 N N . VAL A 1 223 ? 6.495 16.235 -14.698 1.00 95.62 223 VAL A N 1
ATOM 1652 C CA . VAL A 1 223 ? 7.147 17.303 -13.938 1.00 95.62 223 VAL A CA 1
ATOM 1653 C C . VAL A 1 223 ? 7.404 18.532 -14.813 1.00 95.62 223 VAL A C 1
ATOM 1655 O O . VAL A 1 223 ? 7.038 19.645 -14.423 1.00 95.62 223 VAL A O 1
ATOM 1658 N N . ALA A 1 224 ? 7.968 18.346 -16.010 1.00 95.62 224 ALA A N 1
ATOM 1659 C CA . ALA A 1 224 ? 8.298 19.433 -16.931 1.00 95.62 224 ALA A CA 1
ATOM 1660 C C . ALA A 1 224 ? 7.059 20.227 -17.382 1.00 95.62 224 ALA A C 1
ATOM 1662 O O . ALA A 1 224 ? 7.109 21.454 -17.467 1.00 95.62 224 ALA A O 1
ATOM 1663 N N . ASN A 1 225 ? 5.932 19.547 -17.611 1.00 95.94 225 ASN A N 1
ATOM 1664 C CA . ASN A 1 225 ? 4.718 20.170 -18.147 1.00 95.94 225 ASN A CA 1
ATOM 1665 C C . ASN A 1 225 ? 3.802 20.796 -17.080 1.00 95.94 225 ASN A C 1
ATOM 1667 O O . ASN A 1 225 ? 2.862 21.504 -17.432 1.00 95.94 225 ASN A O 1
ATOM 1671 N N . ASN A 1 226 ? 4.057 20.565 -15.785 1.00 95.19 226 ASN A N 1
ATOM 1672 C CA . ASN A 1 226 ? 3.184 21.029 -14.695 1.00 95.19 226 ASN A CA 1
ATOM 1673 C C . ASN A 1 226 ? 3.853 22.027 -13.731 1.00 95.19 226 ASN A C 1
ATOM 1675 O O . ASN A 1 226 ? 3.278 22.370 -12.690 1.00 95.19 226 ASN A O 1
ATOM 1679 N N . GLY A 1 227 ? 5.056 22.515 -14.057 1.00 93.62 227 GLY A N 1
ATOM 1680 C CA . GLY A 1 227 ? 5.758 23.557 -13.300 1.00 93.62 227 GLY A CA 1
ATOM 1681 C C . GLY A 1 227 ? 5.867 23.243 -11.803 1.00 93.62 227 GLY A C 1
ATOM 1682 O O . GLY A 1 227 ? 6.193 22.125 -11.408 1.00 93.62 227 GLY A O 1
ATOM 1683 N N . ALA A 1 228 ? 5.551 24.223 -10.949 1.00 96.25 228 ALA A N 1
ATOM 1684 C CA . ALA A 1 228 ? 5.636 24.070 -9.492 1.00 96.25 228 ALA A CA 1
ATOM 1685 C C . ALA A 1 228 ? 4.741 22.946 -8.935 1.00 96.25 228 ALA A C 1
ATOM 1687 O O . ALA A 1 228 ? 5.126 22.282 -7.976 1.00 96.25 228 ALA A O 1
ATOM 1688 N N . ARG A 1 229 ? 3.571 22.691 -9.542 1.00 95.94 229 ARG A N 1
ATOM 1689 C CA . ARG A 1 229 ? 2.689 21.591 -9.115 1.00 95.94 229 ARG A CA 1
ATOM 1690 C C . ARG A 1 229 ? 3.288 20.226 -9.444 1.00 95.94 229 ARG A C 1
ATOM 1692 O O . ARG A 1 229 ? 3.195 19.327 -8.619 1.00 95.94 229 ARG A O 1
ATOM 1699 N N . GLY A 1 230 ? 3.930 20.091 -10.606 1.00 96.19 230 GLY A N 1
ATOM 1700 C CA . GLY A 1 230 ? 4.647 18.870 -10.986 1.00 96.19 230 GLY A CA 1
ATOM 1701 C C . GLY A 1 230 ? 5.811 18.568 -10.040 1.00 96.19 230 GLY A C 1
ATOM 1702 O O . GLY A 1 230 ? 5.937 17.448 -9.555 1.00 96.19 230 GLY A O 1
ATOM 1703 N N . GLN A 1 231 ? 6.607 19.589 -9.706 1.00 96.88 231 GLN A N 1
ATOM 1704 C CA . GLN A 1 231 ? 7.704 19.463 -8.737 1.00 96.88 231 GLN A CA 1
ATOM 1705 C C . GLN A 1 231 ? 7.206 19.069 -7.344 1.00 96.88 231 GLN A C 1
ATOM 1707 O O . GLN A 1 231 ? 7.782 18.199 -6.695 1.00 96.88 231 GLN A O 1
ATOM 1712 N N . GLN A 1 232 ? 6.109 19.682 -6.900 1.00 97.75 232 GLN A N 1
ATOM 1713 C CA . GLN A 1 232 ? 5.501 19.354 -5.622 1.00 97.75 232 GLN A CA 1
ATOM 1714 C C . GLN A 1 232 ? 4.991 17.904 -5.599 1.00 97.75 232 GLN A C 1
ATOM 1716 O O . GLN A 1 232 ? 5.329 17.179 -4.671 1.00 97.75 232 GLN A O 1
ATOM 1721 N N . ALA A 1 233 ? 4.260 17.461 -6.628 1.00 96.62 233 ALA A N 1
ATOM 1722 C CA . ALA A 1 233 ? 3.763 16.086 -6.719 1.00 96.62 233 ALA A CA 1
ATOM 1723 C C . ALA A 1 233 ? 4.902 15.052 -6.698 1.00 96.62 233 ALA A C 1
ATOM 1725 O O . ALA A 1 233 ? 4.793 14.023 -6.032 1.00 96.62 233 ALA A O 1
ATOM 1726 N N . LEU A 1 234 ? 6.021 15.340 -7.375 1.00 97.62 234 LEU A N 1
ATOM 1727 C CA . LEU A 1 234 ? 7.215 14.497 -7.313 1.00 97.62 234 LEU A CA 1
ATOM 1728 C C . LEU A 1 234 ? 7.806 14.450 -5.895 1.00 97.62 234 LEU A C 1
ATOM 1730 O O . LEU A 1 234 ? 8.216 13.384 -5.436 1.00 97.62 234 LEU A O 1
ATOM 1734 N N . ALA A 1 235 ? 7.859 15.583 -5.191 1.00 98.44 235 ALA A N 1
ATOM 1735 C CA . ALA A 1 235 ? 8.341 15.623 -3.812 1.00 98.44 235 ALA A CA 1
ATOM 1736 C C . ALA A 1 235 ? 7.450 14.795 -2.866 1.00 98.44 235 ALA A C 1
ATOM 1738 O O . ALA A 1 235 ? 7.975 14.064 -2.027 1.00 98.44 235 ALA A O 1
ATOM 1739 N N . ASP A 1 236 ? 6.129 14.853 -3.041 1.00 98.56 236 ASP A N 1
ATOM 1740 C CA . ASP A 1 236 ? 5.169 14.086 -2.236 1.00 98.56 236 ASP A CA 1
ATOM 1741 C C . ASP A 1 236 ? 5.289 12.588 -2.492 1.00 98.56 236 ASP A C 1
ATOM 1743 O O . ASP A 1 236 ? 5.379 11.800 -1.555 1.00 98.56 236 ASP A O 1
ATOM 1747 N N . ALA A 1 237 ? 5.369 12.201 -3.768 1.00 98.38 237 ALA A N 1
ATOM 1748 C CA . ALA A 1 237 ? 5.556 10.815 -4.165 1.00 98.38 237 ALA A CA 1
ATOM 1749 C C . ALA A 1 237 ? 6.851 10.237 -3.575 1.00 98.38 237 ALA A C 1
ATOM 1751 O O . ALA A 1 237 ? 6.850 9.132 -3.039 1.00 98.38 237 ALA A O 1
ATOM 1752 N N . ASN A 1 238 ? 7.948 11.000 -3.598 1.00 98.69 238 ASN A N 1
ATOM 1753 C CA . ASN A 1 238 ? 9.196 10.578 -2.964 1.00 98.69 238 ASN A CA 1
ATOM 1754 C C . ASN A 1 238 ? 9.082 10.484 -1.434 1.00 98.69 238 ASN A C 1
ATOM 1756 O O . ASN A 1 238 ? 9.649 9.564 -0.849 1.00 98.69 238 ASN A O 1
ATOM 1760 N N . ALA A 1 239 ? 8.347 11.389 -0.780 1.00 98.88 239 ALA A N 1
ATOM 1761 C CA . ALA A 1 239 ? 8.104 11.314 0.662 1.00 98.88 239 ALA A CA 1
ATOM 1762 C C . ALA A 1 239 ? 7.287 10.065 1.035 1.00 98.88 239 ALA A C 1
ATOM 1764 O O . ALA A 1 239 ? 7.656 9.345 1.963 1.00 98.88 239 ALA A O 1
ATOM 1765 N N . TYR A 1 240 ? 6.244 9.758 0.262 1.00 98.88 240 TYR A N 1
ATOM 1766 C CA . TYR A 1 240 ? 5.441 8.543 0.400 1.00 98.88 240 TYR A CA 1
ATOM 1767 C C . TYR A 1 240 ? 6.286 7.273 0.220 1.00 98.88 240 TYR A C 1
ATOM 1769 O O . TYR A 1 240 ? 6.267 6.380 1.068 1.00 98.88 240 TYR A O 1
ATOM 1777 N N . LEU A 1 241 ? 7.116 7.216 -0.827 1.00 98.88 241 LEU A N 1
ATOM 1778 C CA . LEU A 1 241 ? 8.044 6.100 -1.044 1.00 98.88 241 LEU A CA 1
ATOM 1779 C C . LEU A 1 241 ? 9.085 5.965 0.071 1.00 98.88 241 LEU A C 1
ATOM 1781 O O . LEU A 1 241 ? 9.397 4.848 0.478 1.00 98.88 241 LEU A O 1
ATOM 1785 N N . ALA A 1 242 ? 9.586 7.076 0.615 1.00 98.94 242 ALA A N 1
ATOM 1786 C CA . ALA A 1 242 ? 10.471 7.038 1.775 1.00 98.94 242 ALA A CA 1
ATOM 1787 C C . ALA A 1 242 ? 9.775 6.421 3.003 1.00 98.94 242 ALA A C 1
ATOM 1789 O O . ALA A 1 242 ? 10.411 5.683 3.755 1.00 98.94 242 ALA A O 1
ATOM 1790 N N . GLY A 1 243 ? 8.473 6.671 3.178 1.00 98.88 243 GLY A N 1
ATOM 1791 C CA . GLY A 1 243 ? 7.642 6.019 4.191 1.00 98.88 243 GLY A CA 1
ATOM 1792 C C . GLY A 1 243 ? 7.548 4.506 4.000 1.00 98.88 243 GLY A C 1
ATOM 1793 O O . GLY A 1 243 ? 7.815 3.751 4.935 1.00 98.88 243 GLY A O 1
ATOM 1794 N N . ILE A 1 244 ? 7.241 4.063 2.776 1.00 98.94 244 ILE A N 1
ATOM 1795 C CA . ILE A 1 244 ? 7.182 2.635 2.419 1.00 98.94 244 ILE A CA 1
ATOM 1796 C C . ILE A 1 244 ? 8.521 1.952 2.694 1.00 98.94 244 ILE A C 1
ATOM 1798 O O . ILE A 1 244 ? 8.573 0.942 3.395 1.00 98.94 244 ILE A O 1
ATOM 1802 N N . ASN A 1 245 ? 9.613 2.525 2.186 1.00 98.88 245 ASN A N 1
ATOM 1803 C CA . ASN A 1 245 ? 10.953 1.954 2.328 1.00 98.88 245 ASN A C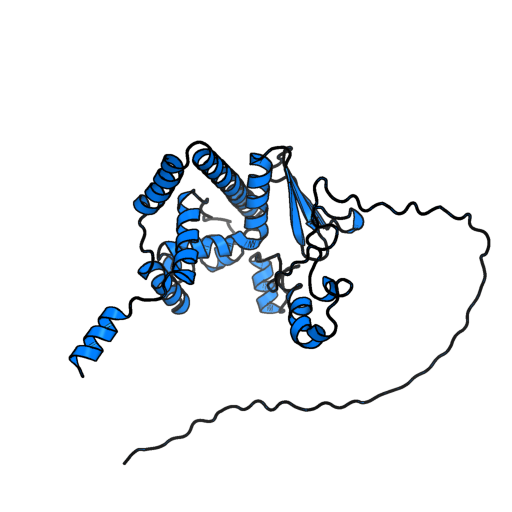A 1
ATOM 1804 C C . ASN A 1 245 ? 11.389 1.910 3.793 1.00 98.88 245 ASN A C 1
ATOM 1806 O O . ASN A 1 245 ? 11.992 0.936 4.232 1.00 98.88 245 ASN A O 1
ATOM 1810 N N . SER A 1 246 ? 10.990 2.904 4.586 1.00 98.88 246 SER A N 1
ATOM 1811 C CA . SER A 1 246 ? 11.225 2.872 6.024 1.00 98.88 246 SER A CA 1
ATOM 1812 C C . SER A 1 246 ? 10.458 1.749 6.732 1.00 98.88 246 SER A C 1
ATOM 1814 O O . SER A 1 246 ? 10.976 1.206 7.710 1.00 98.88 246 SER A O 1
ATOM 1816 N N . TYR A 1 247 ? 9.249 1.393 6.284 1.00 98.81 247 TYR A N 1
ATOM 1817 C CA . TYR A 1 247 ? 8.548 0.222 6.814 1.00 98.81 247 TYR A CA 1
ATOM 1818 C C . TYR A 1 247 ? 9.206 -1.087 6.364 1.00 98.81 247 TYR A C 1
ATOM 1820 O O . TYR A 1 247 ? 9.318 -2.008 7.172 1.00 98.81 247 TYR A O 1
ATOM 1828 N N . ILE A 1 248 ? 9.690 -1.165 5.120 1.00 98.81 248 ILE A N 1
ATOM 1829 C CA . ILE A 1 248 ? 10.479 -2.313 4.645 1.00 98.81 248 ILE A CA 1
ATOM 1830 C C . ILE A 1 248 ? 11.675 -2.537 5.576 1.00 98.81 248 ILE A C 1
ATOM 1832 O O . ILE A 1 248 ? 11.805 -3.621 6.138 1.00 98.81 248 ILE A O 1
ATOM 1836 N N . ASP A 1 249 ? 12.473 -1.501 5.840 1.00 98.69 249 ASP A N 1
ATOM 1837 C CA . ASP A 1 249 ? 13.643 -1.603 6.723 1.00 98.69 249 ASP A CA 1
ATOM 1838 C C . ASP A 1 249 ? 13.261 -2.023 8.151 1.00 98.69 249 ASP A C 1
ATOM 1840 O O . ASP A 1 249 ? 13.895 -2.890 8.761 1.00 98.69 249 ASP A O 1
ATOM 1844 N N . ALA A 1 250 ? 12.200 -1.419 8.694 1.00 98.38 250 ALA A N 1
ATOM 1845 C CA . ALA A 1 250 ? 11.742 -1.705 10.047 1.00 98.38 250 ALA A CA 1
ATOM 1846 C C . ALA A 1 250 ? 11.211 -3.143 10.182 1.00 98.38 250 ALA A C 1
ATOM 1848 O O . ALA A 1 250 ? 11.528 -3.827 11.160 1.00 98.38 250 ALA A O 1
ATOM 1849 N N . SER A 1 251 ? 10.429 -3.603 9.204 1.00 98.06 251 SER A N 1
ATOM 1850 C CA . SER A 1 251 ? 9.837 -4.941 9.187 1.00 98.06 251 SER A CA 1
ATOM 1851 C C . SER A 1 251 ? 10.856 -6.034 8.898 1.00 98.06 251 SER A C 1
ATOM 1853 O O . SER A 1 251 ? 10.780 -7.086 9.533 1.00 98.06 251 SER A O 1
ATOM 1855 N N . ASP A 1 252 ? 11.849 -5.775 8.044 1.00 97.88 252 ASP A N 1
ATOM 1856 C CA . ASP A 1 252 ? 12.971 -6.681 7.785 1.00 97.88 252 ASP A CA 1
ATOM 1857 C C . ASP A 1 252 ? 13.848 -6.867 9.029 1.00 97.88 252 ASP A C 1
ATOM 1859 O O . ASP A 1 252 ? 14.122 -7.997 9.447 1.00 97.88 252 ASP A O 1
ATOM 1863 N N . SER A 1 253 ? 14.222 -5.759 9.679 1.00 96.81 253 SER A N 1
ATOM 1864 C CA . SER A 1 253 ? 15.027 -5.782 10.904 1.00 96.81 253 SER A CA 1
ATOM 1865 C C . SER A 1 253 ? 14.276 -6.433 12.071 1.00 96.81 253 SER A C 1
ATOM 1867 O O . SER A 1 253 ? 14.837 -7.250 12.806 1.00 96.81 253 SER A O 1
ATOM 1869 N N . GLY A 1 254 ? 12.988 -6.110 12.219 1.00 96.50 254 GLY A N 1
ATOM 1870 C CA . GLY A 1 254 ? 12.126 -6.650 13.268 1.00 96.50 254 GLY A CA 1
ATOM 1871 C C . GLY A 1 254 ? 11.516 -8.019 12.965 1.00 96.50 254 GLY A C 1
ATOM 1872 O O . GLY A 1 254 ? 10.858 -8.581 13.839 1.00 96.50 254 GLY A O 1
ATOM 1873 N N . ARG A 1 255 ? 11.736 -8.567 11.763 1.00 96.25 255 ARG A N 1
ATOM 1874 C CA . ARG A 1 255 ? 11.211 -9.862 11.294 1.00 96.25 255 ARG A CA 1
ATOM 1875 C C . ARG A 1 255 ? 9.683 -9.987 11.362 1.00 96.25 255 ARG A C 1
ATOM 1877 O O . ARG A 1 255 ? 9.154 -11.056 11.663 1.00 96.25 255 ARG A O 1
ATOM 1884 N N . TYR A 1 256 ? 8.980 -8.897 11.074 1.00 96.19 256 TYR A N 1
ATOM 1885 C CA . TYR A 1 256 ? 7.514 -8.852 10.984 1.00 96.19 256 TYR A CA 1
ATOM 1886 C C . TYR A 1 256 ? 7.021 -8.458 9.584 1.00 96.19 256 TYR A C 1
ATOM 1888 O O . TYR A 1 256 ? 5.893 -7.999 9.422 1.00 96.19 256 TYR A O 1
ATOM 1896 N N . PHE A 1 257 ? 7.866 -8.630 8.568 1.00 98.06 257 PHE A N 1
ATOM 1897 C CA . PHE A 1 257 ? 7.486 -8.472 7.167 1.00 98.06 257 PHE A CA 1
ATOM 1898 C C . PHE A 1 257 ? 6.444 -9.530 6.734 1.00 98.06 257 PHE A C 1
ATOM 1900 O O . PHE A 1 257 ? 6.332 -10.583 7.380 1.00 98.06 257 PHE A O 1
ATOM 1907 N N . PRO A 1 258 ? 5.700 -9.280 5.636 1.00 98.44 258 PRO A N 1
ATOM 1908 C CA . PRO A 1 258 ? 4.735 -10.232 5.089 1.00 98.44 258 PRO A CA 1
ATOM 1909 C C . PRO A 1 258 ? 5.340 -11.626 4.861 1.00 98.44 258 PRO A C 1
ATOM 1911 O O . PRO A 1 258 ? 6.407 -11.782 4.261 1.00 98.44 258 PRO A O 1
ATOM 1914 N N . GLY A 1 259 ? 4.665 -12.665 5.344 1.00 98.00 259 GLY A N 1
ATOM 1915 C CA . GLY A 1 259 ? 5.121 -14.053 5.283 1.00 98.00 259 GLY A CA 1
ATOM 1916 C C . GLY A 1 259 ? 5.270 -14.574 3.859 1.00 98.00 259 GLY A C 1
ATOM 1917 O O . GLY A 1 259 ? 6.059 -15.489 3.612 1.00 98.00 259 GLY A O 1
ATOM 1918 N N . GLU A 1 260 ? 4.567 -13.962 2.914 1.00 97.56 260 GLU A N 1
ATOM 1919 C CA . GLU A 1 260 ? 4.639 -14.245 1.490 1.00 97.56 260 GLU A CA 1
ATOM 1920 C C . GLU A 1 260 ? 6.056 -14.089 0.935 1.00 97.56 260 GLU A C 1
ATOM 1922 O O . GLU A 1 260 ? 6.444 -14.891 0.086 1.00 97.56 260 GLU A O 1
ATOM 1927 N N . TYR A 1 261 ? 6.874 -13.169 1.464 1.00 98.38 261 TYR A N 1
ATOM 1928 C CA . TYR A 1 261 ? 8.287 -13.060 1.079 1.00 98.38 261 TYR A CA 1
ATOM 1929 C C . TYR A 1 261 ? 9.089 -14.315 1.430 1.00 98.38 261 TYR A C 1
ATOM 1931 O O . TYR A 1 261 ? 9.997 -14.686 0.689 1.00 98.38 261 TYR A O 1
ATOM 1939 N N . VAL A 1 262 ? 8.745 -15.016 2.517 1.00 98.00 262 VAL A N 1
ATOM 1940 C CA . VAL A 1 262 ? 9.342 -16.329 2.800 1.00 98.00 262 VAL A CA 1
ATOM 1941 C C . VAL A 1 262 ? 8.793 -17.383 1.851 1.00 98.00 262 VAL A C 1
ATOM 1943 O O . VAL A 1 262 ? 9.551 -18.144 1.254 1.00 98.00 262 VAL A O 1
ATOM 1946 N N . LEU A 1 263 ? 7.470 -17.428 1.695 1.00 96.50 263 LEU A N 1
ATOM 1947 C CA . LEU A 1 263 ? 6.791 -18.463 0.909 1.00 96.50 263 LEU A CA 1
ATOM 1948 C C . LEU A 1 263 ? 7.161 -18.431 -0.579 1.00 96.50 263 LEU A C 1
ATOM 1950 O O . LEU A 1 263 ? 7.067 -19.453 -1.256 1.00 96.50 263 LEU A O 1
ATOM 1954 N N . THR A 1 264 ? 7.593 -17.274 -1.075 1.00 96.19 264 THR A N 1
ATOM 1955 C CA . THR A 1 264 ? 8.039 -17.068 -2.459 1.00 96.19 264 THR A CA 1
ATOM 1956 C C . THR A 1 264 ? 9.562 -17.044 -2.610 1.00 96.19 264 THR A C 1
ATOM 1958 O O . THR A 1 264 ? 10.058 -16.940 -3.728 1.00 96.19 264 THR A O 1
ATOM 1961 N N . GLY A 1 265 ? 10.313 -17.233 -1.518 1.00 96.31 265 GLY A N 1
ATOM 1962 C CA . GLY A 1 265 ? 11.766 -17.424 -1.549 1.00 96.31 265 GLY A CA 1
ATOM 1963 C C . GLY A 1 265 ? 12.610 -16.146 -1.539 1.00 96.31 265 GLY A C 1
ATOM 1964 O O . GLY A 1 265 ? 13.819 -16.235 -1.739 1.00 96.31 265 GLY A O 1
ATOM 1965 N N . HIS A 1 266 ? 12.018 -14.978 -1.275 1.00 97.75 266 HIS A N 1
ATOM 1966 C CA . HIS A 1 266 ? 12.747 -13.705 -1.134 1.00 97.75 266 HIS A CA 1
ATOM 1967 C C . HIS A 1 266 ? 13.411 -13.544 0.233 1.00 97.75 266 HIS A C 1
ATOM 1969 O O . HIS A 1 266 ? 14.415 -12.843 0.343 1.00 97.75 266 HIS A O 1
ATOM 1975 N N . LYS A 1 267 ? 12.876 -14.194 1.275 1.00 98.12 267 LYS A N 1
ATOM 1976 C CA . LYS A 1 267 ? 13.417 -14.181 2.642 1.00 98.12 267 LYS A CA 1
ATOM 1977 C C . LYS A 1 267 ? 13.526 -15.591 3.218 1.00 98.12 267 LYS A C 1
ATOM 1979 O O . LYS A 1 267 ? 12.630 -16.409 3.059 1.00 98.12 267 LYS A O 1
ATOM 1984 N N . ASP A 1 268 ? 14.588 -15.864 3.963 1.00 97.56 268 ASP A N 1
ATOM 1985 C CA . ASP A 1 268 ? 14.727 -17.098 4.737 1.00 97.56 268 ASP A CA 1
ATOM 1986 C C . ASP A 1 268 ? 14.198 -16.899 6.166 1.00 97.56 268 ASP A C 1
ATOM 1988 O O . ASP A 1 268 ? 14.643 -16.002 6.883 1.00 97.56 268 ASP A O 1
ATOM 1992 N N . SER A 1 269 ? 13.259 -17.737 6.611 1.00 95.56 269 SER A N 1
ATOM 1993 C CA . SER A 1 269 ? 12.584 -17.559 7.908 1.00 95.56 269 SER A CA 1
ATOM 1994 C C . SER A 1 269 ? 13.489 -17.752 9.126 1.00 95.56 269 SER A C 1
ATOM 1996 O O . SER A 1 269 ? 13.178 -17.243 10.204 1.00 95.56 269 SER A O 1
ATOM 1998 N N . ILE A 1 270 ? 14.607 -18.468 8.980 1.00 95.19 270 ILE A N 1
ATOM 1999 C CA . ILE A 1 270 ? 15.516 -18.784 10.086 1.00 95.19 270 ILE A CA 1
ATOM 2000 C C . ILE A 1 270 ? 16.638 -17.747 10.146 1.00 95.19 270 ILE A C 1
ATOM 2002 O O . ILE A 1 270 ? 16.811 -17.029 11.135 1.00 95.19 270 ILE A O 1
ATOM 2006 N N . THR A 1 271 ? 17.388 -17.626 9.060 1.00 97.00 271 THR A N 1
ATOM 2007 C CA . THR A 1 271 ? 18.572 -16.772 8.951 1.00 97.00 271 THR A CA 1
ATOM 2008 C C . THR A 1 271 ? 18.227 -15.307 8.696 1.00 97.00 271 THR A C 1
ATOM 2010 O O . THR A 1 271 ? 19.047 -14.447 9.006 1.00 97.00 271 THR A O 1
ATOM 2013 N N . ASN A 1 272 ? 17.018 -15.004 8.205 1.00 97.25 272 ASN A N 1
ATOM 2014 C CA . ASN A 1 272 ? 16.639 -13.697 7.649 1.00 97.25 272 ASN A CA 1
ATOM 2015 C C . ASN A 1 272 ? 17.469 -13.283 6.432 1.00 97.25 272 ASN A C 1
ATOM 2017 O O . ASN A 1 272 ? 17.521 -12.099 6.106 1.00 97.25 272 ASN A O 1
ATOM 2021 N N . ALA A 1 273 ? 18.139 -14.230 5.770 1.00 97.81 273 ALA A N 1
ATOM 2022 C CA . ALA A 1 273 ? 18.820 -13.966 4.511 1.00 97.81 273 ALA A CA 1
ATOM 2023 C C . ALA A 1 273 ? 17.809 -13.606 3.409 1.00 97.81 273 ALA A C 1
ATOM 2025 O O . ALA A 1 273 ? 16.630 -13.946 3.508 1.00 97.81 273 ALA A O 1
ATOM 2026 N N . GLY A 1 274 ? 18.283 -12.927 2.364 1.00 97.44 274 GLY A N 1
ATOM 2027 C CA . GLY A 1 274 ? 17.454 -12.417 1.269 1.00 97.44 274 GLY A CA 1
ATOM 2028 C C . GLY A 1 274 ? 17.025 -10.961 1.465 1.00 97.44 274 GLY A C 1
ATOM 2029 O O . GLY A 1 274 ? 17.393 -10.331 2.463 1.00 97.44 274 GLY A O 1
ATOM 2030 N N . THR A 1 275 ? 16.271 -10.416 0.512 1.00 96.31 275 THR A N 1
ATOM 2031 C CA . THR A 1 275 ? 15.972 -8.979 0.420 1.00 96.31 275 THR A CA 1
ATOM 2032 C C . THR A 1 275 ? 14.506 -8.716 0.102 1.00 96.31 275 THR A C 1
ATOM 2034 O O . THR A 1 275 ? 13.836 -9.512 -0.548 1.00 96.31 275 THR A O 1
ATOM 2037 N N . ILE A 1 276 ? 14.022 -7.565 0.563 1.00 98.06 276 ILE A N 1
ATOM 2038 C CA . ILE A 1 276 ? 12.783 -6.948 0.097 1.00 98.06 276 ILE A CA 1
ATOM 2039 C C . ILE A 1 276 ? 13.207 -5.640 -0.561 1.00 98.06 276 ILE A C 1
ATOM 2041 O O . ILE A 1 276 ? 13.750 -4.757 0.105 1.00 98.06 276 ILE A O 1
ATOM 2045 N N . ASP A 1 277 ? 13.031 -5.540 -1.875 1.00 98.00 277 ASP A N 1
ATOM 2046 C CA . ASP A 1 277 ? 13.560 -4.408 -2.629 1.00 98.00 277 ASP A CA 1
ATOM 2047 C C . ASP A 1 277 ? 12.795 -3.127 -2.301 1.00 98.00 277 ASP A C 1
ATOM 2049 O O . ASP A 1 277 ? 11.562 -3.087 -2.339 1.00 98.00 277 ASP A O 1
ATOM 2053 N N . HIS A 1 278 ? 13.533 -2.050 -2.048 1.00 98.69 278 HIS A N 1
ATOM 2054 C CA . HIS A 1 278 ? 12.958 -0.720 -1.876 1.00 98.69 278 HIS A CA 1
ATOM 2055 C C . HIS A 1 278 ? 12.181 -0.278 -3.118 1.00 98.69 278 HIS A C 1
ATOM 2057 O O . HIS A 1 278 ? 12.527 -0.607 -4.254 1.00 98.69 278 HIS A O 1
ATOM 2063 N N . PHE A 1 279 ? 11.130 0.501 -2.895 1.00 98.62 279 PHE A N 1
ATOM 2064 C CA . PHE A 1 279 ? 10.364 1.145 -3.946 1.00 98.62 279 PHE A CA 1
ATOM 2065 C C . PHE A 1 279 ? 11.087 2.380 -4.482 1.00 98.62 279 PHE A C 1
ATOM 2067 O O . PHE A 1 279 ? 11.665 3.176 -3.733 1.00 98.62 279 PHE A O 1
ATOM 2074 N N . LYS A 1 280 ? 10.982 2.571 -5.794 1.00 98.00 280 LYS A N 1
ATOM 2075 C CA . LYS A 1 280 ? 11.455 3.740 -6.546 1.00 98.00 280 LYS A CA 1
ATOM 2076 C C . LYS A 1 280 ? 10.293 4.430 -7.250 1.00 98.00 280 LYS A C 1
ATOM 2078 O O . LYS A 1 280 ? 9.224 3.858 -7.435 1.00 98.00 280 LYS A O 1
ATOM 2083 N N . ILE A 1 281 ? 10.514 5.660 -7.705 1.00 97.88 281 ILE A N 1
ATOM 2084 C CA . ILE A 1 281 ? 9.463 6.465 -8.341 1.00 97.88 281 ILE A CA 1
ATOM 2085 C C . ILE A 1 281 ? 8.838 5.788 -9.574 1.00 97.88 281 ILE A C 1
ATOM 2087 O O . ILE A 1 281 ? 7.632 5.902 -9.788 1.00 97.88 281 ILE A O 1
ATOM 2091 N N . THR A 1 282 ? 9.612 5.003 -10.334 1.00 98.19 282 THR A N 1
ATOM 2092 C CA . THR A 1 282 ? 9.076 4.252 -11.479 1.00 98.19 282 THR A CA 1
ATOM 2093 C C . THR A 1 282 ? 8.115 3.138 -11.065 1.00 98.19 282 THR A C 1
ATOM 2095 O O . THR A 1 282 ? 7.257 2.771 -11.863 1.00 98.19 282 THR A O 1
ATOM 2098 N N . ASP A 1 283 ? 8.167 2.648 -9.819 1.00 98.00 283 ASP A N 1
ATOM 2099 C CA . ASP A 1 283 ? 7.195 1.673 -9.310 1.00 98.00 283 ASP A CA 1
ATOM 2100 C C . ASP A 1 283 ? 5.794 2.266 -9.221 1.00 98.00 283 ASP A C 1
ATOM 2102 O O . ASP A 1 283 ? 4.837 1.593 -9.587 1.00 98.00 283 ASP A O 1
ATOM 2106 N N . LEU A 1 284 ? 5.655 3.536 -8.827 1.00 95.88 284 LEU A N 1
ATOM 2107 C CA . LEU A 1 284 ? 4.343 4.187 -8.802 1.00 95.88 284 LEU A CA 1
ATOM 2108 C C . LEU A 1 284 ? 3.733 4.271 -10.203 1.00 95.88 284 LEU A C 1
ATOM 2110 O O . LEU A 1 284 ? 2.539 4.030 -10.365 1.00 95.88 284 LEU A O 1
ATOM 2114 N N . VAL A 1 285 ? 4.548 4.554 -11.222 1.00 95.56 285 VAL A N 1
ATOM 2115 C CA . VAL A 1 285 ? 4.082 4.594 -12.617 1.00 95.56 285 VAL A CA 1
ATOM 2116 C C . VAL A 1 285 ? 3.770 3.191 -13.136 1.00 95.56 285 VAL A C 1
ATOM 2118 O O . VAL A 1 285 ? 2.775 3.015 -13.836 1.00 95.56 285 VAL A O 1
ATOM 2121 N N . ALA A 1 286 ? 4.550 2.176 -12.751 1.00 95.75 286 ALA A N 1
ATOM 2122 C CA . ALA A 1 286 ? 4.252 0.783 -13.077 1.00 95.75 286 ALA A CA 1
ATOM 2123 C C . ALA A 1 286 ? 2.935 0.307 -12.435 1.00 95.75 286 ALA A C 1
ATOM 2125 O O . ALA A 1 286 ? 2.143 -0.361 -13.090 1.00 95.75 286 ALA A O 1
ATOM 2126 N N . LEU A 1 287 ? 2.644 0.680 -11.183 1.00 93.94 287 LEU A N 1
ATOM 2127 C CA . LEU A 1 287 ? 1.334 0.407 -10.577 1.00 93.94 287 LEU A CA 1
ATOM 2128 C C . LEU A 1 287 ? 0.214 1.188 -11.278 1.00 93.94 287 LEU A C 1
ATOM 2130 O O . LEU A 1 287 ? -0.848 0.631 -11.564 1.00 93.94 287 LEU A O 1
ATOM 2134 N N . ALA A 1 288 ? 0.441 2.468 -11.581 1.00 91.44 288 ALA A N 1
ATOM 2135 C CA . ALA A 1 288 ? -0.535 3.297 -12.280 1.00 91.44 288 ALA A CA 1
ATOM 2136 C C . ALA A 1 288 ? -0.858 2.747 -13.679 1.00 91.44 288 ALA A C 1
ATOM 2138 O O . ALA A 1 288 ? -2.007 2.835 -14.110 1.00 91.44 288 ALA A O 1
ATOM 2139 N N . SER A 1 289 ? 0.109 2.129 -14.368 1.00 90.44 289 SER A N 1
ATOM 2140 C CA . SER A 1 289 ? -0.120 1.497 -15.671 1.00 90.44 289 SER A CA 1
ATOM 2141 C C . SER A 1 289 ? -1.038 0.276 -15.571 1.00 90.44 289 SER A C 1
ATOM 2143 O O . SER A 1 289 ? -1.882 0.094 -16.447 1.00 90.44 289 SER A O 1
ATOM 2145 N N . VAL A 1 290 ? -0.965 -0.506 -14.484 1.00 91.25 290 VAL A N 1
ATOM 2146 C CA . VAL A 1 290 ? -1.908 -1.609 -14.220 1.00 91.25 290 VAL A CA 1
ATOM 2147 C C . VAL A 1 290 ? -3.328 -1.077 -14.055 1.00 91.25 290 VAL A C 1
ATOM 2149 O O . VAL A 1 290 ? -4.255 -1.593 -14.679 1.00 91.25 290 VAL A O 1
ATOM 2152 N N . ILE A 1 291 ? -3.505 -0.020 -13.257 1.00 88.12 291 ILE A N 1
ATOM 2153 C CA . ILE A 1 291 ? -4.814 0.621 -13.049 1.00 88.12 291 ILE A CA 1
ATOM 2154 C C . ILE A 1 291 ? -5.333 1.208 -14.370 1.00 88.12 291 ILE A C 1
ATOM 2156 O O . ILE A 1 291 ? -6.487 0.990 -14.742 1.00 88.12 291 ILE A O 1
ATOM 2160 N N . GLY A 1 292 ? -4.472 1.907 -15.112 1.00 86.06 292 GLY A N 1
ATOM 2161 C CA . GLY A 1 292 ? -4.793 2.466 -16.422 1.00 86.06 292 GLY A CA 1
ATOM 2162 C C . GLY A 1 292 ? -5.196 1.391 -17.429 1.00 86.06 292 GLY A C 1
ATOM 2163 O O . GLY A 1 292 ? -6.185 1.553 -18.136 1.00 86.06 292 GLY A O 1
ATOM 2164 N N . ALA A 1 293 ? -4.501 0.255 -17.450 1.00 87.00 293 ALA A N 1
ATOM 2165 C CA . ALA A 1 293 ? -4.865 -0.884 -18.281 1.00 87.00 293 ALA A CA 1
ATOM 2166 C C . ALA A 1 293 ? -6.181 -1.532 -17.822 1.00 87.00 293 ALA A C 1
ATOM 2168 O O . ALA A 1 293 ? -6.998 -1.881 -18.669 1.00 87.00 293 ALA A O 1
ATOM 2169 N N . LEU A 1 294 ? -6.442 -1.648 -16.516 1.00 86.12 294 LEU A N 1
ATOM 2170 C CA . LEU A 1 294 ? -7.690 -2.224 -15.999 1.00 86.12 294 LEU A CA 1
ATOM 2171 C C . LEU A 1 294 ? -8.927 -1.458 -16.487 1.00 86.12 294 LEU A C 1
ATOM 2173 O O . LEU A 1 294 ? -9.906 -2.077 -16.901 1.00 86.12 294 LEU A O 1
ATOM 2177 N N . PHE A 1 295 ? -8.877 -0.124 -16.452 1.00 83.81 295 PHE A N 1
ATOM 2178 C CA . PHE A 1 295 ? -10.026 0.728 -16.776 1.00 83.81 295 PHE A CA 1
ATOM 2179 C C . PHE A 1 295 ? -9.998 1.318 -18.192 1.00 83.81 295 PHE A C 1
ATOM 2181 O O . PHE A 1 295 ? -11.026 1.792 -18.672 1.00 83.81 295 PHE A O 1
ATOM 2188 N N . GLY A 1 296 ? -8.847 1.297 -18.865 1.00 78.06 296 GLY A N 1
ATOM 2189 C CA . GLY A 1 296 ? -8.634 1.940 -20.163 1.00 78.06 296 GLY A CA 1
ATOM 2190 C C . GLY A 1 296 ? -8.437 0.988 -21.344 1.00 78.06 296 GLY A C 1
ATOM 2191 O O . GLY A 1 296 ? -8.526 1.437 -22.481 1.00 78.06 296 GLY A O 1
ATOM 2192 N N . SER A 1 297 ? -8.210 -0.313 -21.120 1.00 70.56 297 SER A N 1
ATOM 2193 C CA . SER A 1 297 ? -7.938 -1.285 -22.203 1.00 70.56 297 SER A CA 1
ATOM 2194 C C . SER A 1 297 ? -9.177 -1.802 -22.953 1.00 70.56 297 SER A C 1
ATOM 2196 O O . SER A 1 297 ? -9.097 -2.780 -23.697 1.00 70.56 297 SER A O 1
ATOM 2198 N N . GLY A 1 298 ? -10.339 -1.164 -22.796 1.00 64.88 298 GLY A N 1
ATOM 2199 C CA . GLY A 1 298 ? -11.529 -1.525 -23.569 1.00 64.88 298 GLY A CA 1
ATOM 2200 C C . GLY A 1 298 ? -11.324 -1.259 -25.067 1.00 64.88 298 GLY A C 1
ATOM 2201 O O . GLY A 1 298 ? -11.179 -0.109 -25.465 1.00 64.88 298 GLY A O 1
ATOM 2202 N N . GLY A 1 299 ? -11.329 -2.305 -25.903 1.00 68.06 299 GLY A N 1
ATOM 2203 C CA . GLY A 1 299 ? -11.115 -2.192 -27.355 1.00 68.06 299 GLY A CA 1
ATOM 2204 C C . GLY A 1 299 ? -10.222 -3.303 -27.919 1.00 68.06 299 GLY A C 1
ATOM 2205 O O . GLY A 1 299 ? -10.163 -4.394 -27.357 1.00 68.06 299 GLY A O 1
ATOM 2206 N N . GLY A 1 300 ? -9.553 -3.058 -29.053 1.00 71.31 300 GLY A N 1
ATOM 2207 C CA . GLY A 1 300 ? -8.526 -3.962 -29.611 1.00 71.31 300 GLY A CA 1
ATOM 2208 C C . GLY A 1 300 ? -9.051 -5.185 -30.375 1.00 71.31 300 GLY A C 1
ATOM 2209 O O . GLY A 1 300 ? -8.292 -6.086 -30.732 1.00 71.31 300 GLY A O 1
ATOM 2210 N N . GLY A 1 301 ? -10.357 -5.235 -30.644 1.00 79.69 301 GLY A N 1
ATOM 2211 C CA . GLY A 1 301 ? -10.980 -6.284 -31.446 1.00 79.69 301 GLY A CA 1
ATOM 2212 C C . GLY A 1 301 ? -10.832 -6.091 -32.955 1.00 79.69 301 GLY A C 1
ATOM 2213 O O . GLY A 1 301 ? -11.344 -6.929 -33.692 1.00 79.69 301 GLY A O 1
ATOM 2214 N N . GLU A 1 302 ? -10.183 -5.025 -33.449 1.00 85.44 302 GLU A N 1
ATOM 2215 C CA . GLU A 1 302 ? -10.225 -4.697 -34.881 1.00 85.44 302 GLU A CA 1
ATOM 2216 C C . GLU A 1 302 ? -9.632 -5.796 -35.759 1.00 85.44 302 GLU A C 1
ATOM 2218 O O . GLU A 1 302 ? -10.171 -6.058 -36.827 1.00 85.44 302 GLU A O 1
ATOM 2223 N N . VAL A 1 303 ? -8.587 -6.494 -35.303 1.00 83.81 303 VAL A N 1
ATOM 2224 C CA . VAL A 1 303 ? -7.996 -7.612 -36.057 1.00 83.81 303 VAL A CA 1
ATOM 2225 C C . VAL A 1 303 ? -8.967 -8.791 -36.145 1.00 83.81 303 VAL A C 1
ATOM 2227 O O . VAL A 1 303 ? -9.206 -9.311 -37.231 1.00 83.81 303 VAL A O 1
ATOM 2230 N N . ASN A 1 304 ? -9.587 -9.185 -35.031 1.00 87.94 304 ASN A N 1
ATOM 2231 C CA . ASN A 1 304 ? -10.582 -10.264 -35.025 1.00 87.94 304 ASN A CA 1
ATOM 2232 C C . ASN A 1 304 ? -11.844 -9.876 -35.813 1.00 87.94 304 ASN A C 1
ATOM 2234 O O . ASN A 1 304 ? -12.420 -10.713 -36.511 1.00 87.94 304 ASN A O 1
ATOM 2238 N N . ASN A 1 305 ? -12.244 -8.605 -35.749 1.00 89.62 305 ASN A N 1
ATOM 2239 C CA . ASN A 1 305 ? -13.351 -8.053 -36.524 1.00 89.62 305 ASN A CA 1
ATOM 2240 C C . ASN A 1 305 ? -13.019 -8.031 -38.022 1.00 89.62 305 ASN A C 1
ATOM 2242 O O . ASN A 1 305 ? -13.866 -8.400 -38.828 1.00 89.62 305 ASN A O 1
ATOM 2246 N N . ALA A 1 306 ? -11.790 -7.666 -38.399 1.00 91.25 306 ALA A N 1
ATOM 2247 C CA . ALA A 1 306 ? -11.321 -7.683 -39.781 1.00 91.25 306 ALA A CA 1
ATOM 2248 C C . ALA A 1 306 ? -11.256 -9.112 -40.335 1.00 91.25 306 ALA A C 1
ATOM 2250 O O . ALA A 1 306 ? -11.731 -9.354 -41.441 1.00 91.25 306 ALA A O 1
ATOM 2251 N N . ILE A 1 307 ? -10.753 -10.073 -39.552 1.00 94.56 307 ILE A N 1
ATOM 2252 C CA . ILE A 1 307 ? -10.767 -11.499 -39.918 1.00 94.56 307 ILE A CA 1
ATOM 2253 C C . ILE A 1 307 ? -12.208 -11.994 -40.095 1.00 94.56 307 ILE A C 1
ATOM 2255 O O . ILE A 1 307 ? -12.506 -12.669 -41.077 1.00 94.56 307 ILE A O 1
ATOM 2259 N N . SER A 1 308 ? -13.112 -11.629 -39.181 1.00 92.81 308 SER A N 1
ATOM 2260 C CA . SER A 1 308 ? -14.531 -11.997 -39.275 1.00 92.81 308 SER A CA 1
ATOM 2261 C C . SER A 1 308 ? -15.203 -11.381 -40.505 1.00 92.81 308 SER A C 1
ATOM 2263 O O . SER A 1 308 ? -15.988 -12.054 -41.162 1.00 92.81 308 SER A O 1
ATOM 2265 N N . LEU A 1 309 ? -14.866 -10.132 -40.848 1.00 90.81 309 LEU A N 1
ATOM 2266 C CA . LEU A 1 309 ? -15.362 -9.443 -42.042 1.00 90.81 309 LEU A CA 1
ATOM 2267 C C . LEU A 1 309 ? -14.845 -10.084 -43.335 1.00 90.81 309 LEU A C 1
ATOM 2269 O O . LEU A 1 309 ? -15.609 -10.233 -44.277 1.00 90.81 309 LEU A O 1
ATOM 2273 N N . MET A 1 310 ? -13.570 -10.478 -43.389 1.00 91.69 310 MET A N 1
ATOM 2274 C CA . MET A 1 310 ? -12.999 -11.177 -44.549 1.00 91.69 310 MET A CA 1
ATOM 2275 C C . MET A 1 310 ? -13.598 -12.574 -44.766 1.00 91.69 310 MET A C 1
ATOM 2277 O O . MET A 1 310 ? -13.500 -13.111 -45.866 1.00 91.69 310 MET A O 1
ATOM 2281 N N . ALA A 1 311 ? -14.160 -13.177 -43.716 1.00 90.69 311 ALA A N 1
ATOM 2282 C CA . ALA A 1 311 ? -14.777 -14.498 -43.757 1.00 90.69 311 ALA A CA 1
ATOM 2283 C C . ALA A 1 311 ? -16.294 -14.476 -44.051 1.00 90.69 311 ALA A C 1
ATOM 2285 O O . ALA A 1 311 ? -16.880 -15.553 -44.181 1.00 90.69 311 ALA A O 1
ATOM 2286 N N . ALA A 1 312 ? -16.917 -13.292 -44.118 1.00 81.00 312 ALA A N 1
ATOM 2287 C CA . ALA A 1 312 ? -18.341 -13.086 -44.404 1.00 81.00 312 ALA A CA 1
ATOM 2288 C C . ALA A 1 312 ? -18.596 -12.843 -45.899 1.00 81.00 312 ALA A C 1
ATOM 2290 O O . ALA A 1 312 ? -19.652 -13.312 -46.383 1.00 81.00 312 ALA A O 1
#

Sequence (312 aa):
MPRRTSRTALDRLRTPGRLTGFLKTASICVLIAGLLSPLAQTASAAEATAANDYCGGQCSDILPPGENGNATLAQVLLNQAFGTQPDHAEDQLGPYANLAKGYSGLTNSTINTFFNDASFGVPSDQVASTLSPAGRTDVTIVRDKKTGVPHITGTTRYGTEFGAGYAAAQDRLWLMDVFRHVGRGQLTAFAGGAASNQGLEQQFWRNAPYSEADLQAQIDNAVANNGARGQQALADANAYLAGINSYIDASDSGRYFPGEYVLTGHKDSITNAGTIDHFKITDLVALASVIGALFGSGGGGEVNNAISLMAA